Protein AF-A0A166AET2-F1 (afdb_monomer_lite)

Foldseek 3Di:
DDDDDDDDDDDPDPPPPPVFFKEKEAEAEPPVDFDKWKDKQNHTDDQDPRMDMDTAKIKIKIWGHHPCDDPVNAATFIKIKTAHLDPVDPQDGIKIDTACDPRHADDWWKWKAKDPFPQQFTWTDHHRLAIAGPVGPHHDHPDMDHTNDTNIYMYMYIRDPCSPPCPDPPPDDDDDDDDDDDDDDDDDDDDDDDDDPDPDVVPPVVVVVVVVVVVVVVVVVVVVVVVVVVVVVVVVVVVVVVVVVVVPPPPCPDPPPPPDDDPDDDDDD

Secondary structure (DSSP, 8-state):
---------------------EEEEEEEE-SSSSEEEEEETTEEEPPBTTEEEEES-EEEEEEEEBTTB-TTT----EEEEEE----SSTT-SEEEEEE--TTS---S-EEEEEESSSTT-EEEE-STT--BBTTB-S--SS--EEE--TT-EEEEEES---------------------------------------SSTHHHHHHHHHHHHHHHHHHHHHHHHHHHHHHHHHHHHHHHHHHHHHHS-TT------------PPPPP-

pLDDT: mean 75.59, std 18.5, range [40.16, 97.62]

Sequence (269 aa):
MATSKRMAFATLLLAAYASAESHTVSITNNCGYGNPVLLVNDANMTIVDNHFTGTGPFSGVAWLDSTNCSLIEGNCTVVSTVLDNNVTSQFGGSQLSVNLHRITPFVEPVCAEYTGGCEGQGWTCEDDAGCTNANVTEPVWDRVLPCKTADVNVSITFCECSMTLSAGTPSSSSASSSASAAAAIAGASTSSSASHVGAIVGGTLGAAAALLLATAAFIALRRRRTRGKFSVARARAEAVVRLENMRRGPGDSLGQVDWGRDVKAPVNP

Structure (mmCIF, N/CA/C/O backbone):
data_AF-A0A166AET2-F1
#
_entry.id   AF-A0A166AET2-F1
#
loop_
_atom_site.group_PDB
_atom_site.id
_atom_site.type_symbol
_atom_site.label_atom_id
_atom_site.label_alt_id
_atom_site.label_comp_id
_atom_site.label_asym_id
_atom_site.label_entity_id
_atom_site.label_seq_id
_atom_site.pdbx_PDB_ins_code
_atom_site.Cartn_x
_atom_site.Cartn_y
_atom_site.Cartn_z
_atom_site.occupancy
_atom_site.B_iso_or_equiv
_atom_site.auth_seq_id
_atom_site.auth_comp_id
_atom_site.auth_asym_id
_atom_site.auth_atom_id
_atom_site.pdbx_PDB_model_num
ATOM 1 N N . MET A 1 1 ? -1.021 -20.404 -69.486 1.00 40.53 1 MET A N 1
ATOM 2 C CA . MET A 1 1 ? -0.946 -20.774 -68.055 1.00 40.53 1 MET A CA 1
ATOM 3 C C . MET A 1 1 ? 0.457 -20.468 -67.553 1.00 40.53 1 MET A C 1
ATOM 5 O O . MET A 1 1 ? 1.369 -21.223 -67.846 1.00 40.53 1 MET A O 1
ATOM 9 N N . ALA A 1 2 ? 0.648 -19.339 -66.872 1.00 40.16 2 ALA A N 1
ATOM 10 C CA . ALA A 1 2 ? 1.917 -18.978 -66.241 1.00 40.16 2 ALA A CA 1
ATOM 11 C C . ALA A 1 2 ? 1.610 -18.596 -64.790 1.00 40.16 2 ALA A C 1
ATOM 13 O O . ALA A 1 2 ? 1.115 -17.511 -64.498 1.00 40.16 2 ALA A O 1
ATOM 14 N N . THR A 1 3 ? 1.793 -19.559 -63.892 1.00 45.09 3 THR A N 1
ATOM 15 C CA . THR A 1 3 ? 1.548 -19.418 -62.456 1.00 45.09 3 THR A CA 1
ATOM 16 C C . THR A 1 3 ? 2.670 -18.603 -61.826 1.00 45.09 3 THR A C 1
ATOM 18 O O . THR A 1 3 ? 3.777 -19.108 -61.631 1.00 45.09 3 THR A O 1
ATOM 21 N N . SER A 1 4 ? 2.363 -17.343 -61.517 1.00 40.78 4 SER A N 1
ATOM 22 C CA . SER A 1 4 ? 3.227 -16.417 -60.788 1.00 40.78 4 SER A CA 1
ATOM 23 C C . SER A 1 4 ? 3.457 -16.933 -59.363 1.00 40.78 4 SER A C 1
ATOM 25 O O . SER A 1 4 ? 2.546 -16.970 -58.533 1.00 40.78 4 SER A O 1
ATOM 27 N N . LYS A 1 5 ? 4.675 -17.415 -59.102 1.00 49.78 5 LYS A N 1
ATOM 28 C CA . LYS A 1 5 ? 5.120 -17.892 -57.792 1.00 49.78 5 LYS A CA 1
ATOM 29 C C . LYS A 1 5 ? 5.787 -16.744 -57.029 1.00 49.78 5 LYS A C 1
ATOM 31 O O . LYS A 1 5 ? 6.884 -16.338 -57.373 1.00 49.78 5 LYS A O 1
ATOM 36 N N . ARG A 1 6 ? 5.117 -16.357 -55.940 1.00 59.47 6 ARG A N 1
ATOM 37 C CA . ARG A 1 6 ? 5.657 -16.039 -54.604 1.00 59.47 6 ARG A CA 1
ATOM 38 C C . ARG A 1 6 ? 6.753 -14.965 -54.505 1.00 59.47 6 ARG A C 1
ATOM 40 O O . ARG A 1 6 ? 7.909 -15.216 -54.807 1.00 59.47 6 ARG A O 1
ATOM 47 N N . MET A 1 7 ? 6.431 -13.892 -53.788 1.00 48.94 7 MET A N 1
ATOM 48 C CA . MET A 1 7 ? 7.325 -13.392 -52.740 1.00 48.94 7 MET A CA 1
ATOM 49 C C . MET A 1 7 ? 6.507 -13.182 -51.468 1.00 48.94 7 MET A C 1
ATOM 51 O O . MET A 1 7 ? 5.725 -12.244 -51.357 1.00 48.94 7 MET A O 1
ATOM 55 N N . ALA A 1 8 ? 6.652 -14.121 -50.535 1.00 50.25 8 ALA A N 1
ATOM 56 C CA . ALA A 1 8 ? 6.170 -13.972 -49.173 1.00 50.25 8 ALA A CA 1
ATOM 57 C C . ALA A 1 8 ? 7.144 -13.045 -48.435 1.00 50.25 8 ALA A C 1
ATOM 59 O O . ALA A 1 8 ? 8.311 -13.389 -48.255 1.00 50.25 8 ALA A O 1
ATOM 60 N N . PHE A 1 9 ? 6.670 -11.863 -48.044 1.00 50.53 9 PHE A N 1
ATOM 61 C CA . PHE A 1 9 ? 7.376 -10.981 -47.121 1.00 50.53 9 PHE A CA 1
ATOM 62 C C . PHE A 1 9 ? 7.323 -11.604 -45.721 1.00 50.53 9 PHE A C 1
ATOM 64 O O . PHE A 1 9 ? 6.266 -11.648 -45.096 1.00 50.53 9 PHE A O 1
ATOM 71 N N . ALA A 1 10 ? 8.456 -12.115 -45.242 1.00 53.88 10 ALA A N 1
ATOM 72 C CA . ALA A 1 10 ? 8.623 -12.529 -43.855 1.00 53.88 10 ALA A CA 1
ATOM 73 C C . ALA A 1 10 ? 8.968 -11.295 -43.007 1.00 53.88 10 ALA A C 1
ATOM 75 O O . ALA A 1 10 ? 10.118 -10.863 -42.944 1.00 53.88 10 ALA A O 1
ATOM 76 N N . THR A 1 11 ? 7.954 -10.692 -42.391 1.00 56.53 11 THR A N 1
ATOM 77 C CA . THR A 1 11 ? 8.098 -9.586 -41.439 1.00 56.53 11 THR A CA 1
ATOM 78 C C . THR A 1 11 ? 8.614 -10.141 -40.110 1.00 56.53 11 THR A C 1
ATOM 80 O O . THR A 1 11 ? 7.865 -10.742 -39.342 1.00 56.53 11 THR A O 1
ATOM 83 N N . LEU A 1 12 ? 9.909 -9.977 -39.839 1.00 58.69 12 LEU A N 1
ATOM 84 C CA . LEU A 1 12 ? 10.525 -10.354 -38.567 1.00 58.69 12 LEU A CA 1
ATOM 85 C C . LEU A 1 12 ? 10.176 -9.291 -37.505 1.00 58.69 12 LEU A C 1
ATOM 87 O O . LEU A 1 12 ? 10.824 -8.250 -37.414 1.00 58.69 12 LEU A O 1
ATOM 91 N N . LEU A 1 13 ? 9.116 -9.526 -36.728 1.00 56.84 13 LEU A N 1
ATOM 92 C CA . LEU A 1 13 ? 8.754 -8.714 -35.562 1.00 56.84 13 LEU A CA 1
ATOM 93 C C . LEU A 1 13 ? 9.756 -8.981 -34.426 1.00 56.84 13 LEU A C 1
ATOM 95 O O . LEU A 1 13 ? 9.605 -9.937 -33.670 1.00 56.84 13 LEU A O 1
ATOM 99 N N . LEU A 1 14 ? 10.774 -8.127 -34.282 1.00 55.88 14 LEU A N 1
ATOM 100 C CA . LEU A 1 14 ? 11.505 -8.003 -33.018 1.00 55.88 14 LEU A CA 1
ATOM 101 C C . LEU A 1 14 ? 10.566 -7.346 -31.996 1.00 55.88 14 LEU A C 1
ATOM 103 O O . LEU A 1 14 ? 10.528 -6.123 -31.859 1.00 55.88 14 LEU A O 1
ATOM 107 N N . ALA A 1 15 ? 9.790 -8.156 -31.280 1.00 58.72 15 ALA A N 1
ATOM 108 C CA . ALA A 1 15 ? 9.165 -7.719 -30.043 1.00 58.72 15 ALA A CA 1
ATOM 109 C C . ALA A 1 15 ? 10.286 -7.524 -29.014 1.00 58.72 15 ALA A C 1
ATOM 111 O O . ALA A 1 15 ? 10.767 -8.477 -28.403 1.00 58.72 15 ALA A O 1
ATOM 112 N N . ALA A 1 16 ? 10.752 -6.285 -28.857 1.00 55.78 16 ALA A N 1
ATOM 113 C CA . ALA A 1 16 ? 11.525 -5.911 -27.686 1.00 55.78 16 ALA A CA 1
ATOM 114 C C . ALA A 1 16 ? 10.600 -6.103 -26.476 1.00 55.78 16 ALA A C 1
ATOM 116 O O . ALA A 1 16 ? 9.747 -5.259 -26.203 1.00 55.78 16 ALA A O 1
ATOM 117 N N . TYR A 1 17 ? 10.742 -7.238 -25.789 1.00 50.84 17 TYR A N 1
ATOM 118 C CA . TYR A 1 17 ? 10.188 -7.449 -24.458 1.00 50.84 17 TYR A CA 1
ATOM 119 C C . TYR A 1 17 ? 10.896 -6.469 -23.519 1.00 50.84 17 TYR A C 1
ATOM 121 O O . TYR A 1 17 ? 11.897 -6.780 -22.879 1.00 50.84 17 TYR A O 1
ATOM 129 N N . ALA A 1 18 ? 10.415 -5.228 -23.487 1.00 57.78 18 ALA A N 1
ATOM 130 C CA . ALA A 1 18 ? 10.608 -4.397 -22.321 1.00 57.78 18 ALA A CA 1
ATOM 131 C C . ALA A 1 18 ? 9.812 -5.093 -21.217 1.00 57.78 18 ALA A C 1
ATOM 133 O O . ALA A 1 18 ? 8.587 -5.151 -21.307 1.00 57.78 18 ALA A O 1
ATOM 134 N N . SER A 1 19 ? 10.505 -5.679 -20.238 1.00 66.44 19 SER A N 1
ATOM 135 C CA . SER A 1 19 ? 9.865 -6.129 -19.003 1.00 66.44 19 SER A CA 1
ATOM 136 C C . SER A 1 19 ? 9.292 -4.879 -18.348 1.00 66.44 19 SER A C 1
ATOM 138 O O . SER A 1 19 ? 10.018 -4.106 -17.722 1.00 66.44 19 SER A O 1
ATOM 140 N N . ALA A 1 20 ? 8.031 -4.592 -18.651 1.00 82.75 20 ALA A N 1
ATOM 141 C CA . ALA A 1 20 ? 7.300 -3.522 -18.018 1.00 82.75 20 ALA A CA 1
ATOM 142 C C . ALA A 1 20 ? 6.979 -4.031 -16.620 1.00 82.75 20 ALA A C 1
ATOM 144 O O . ALA A 1 20 ? 6.219 -4.981 -16.473 1.00 82.75 20 ALA A O 1
ATOM 145 N N . GLU A 1 21 ? 7.629 -3.429 -15.633 1.00 93.62 21 GLU A N 1
ATOM 146 C CA . GLU A 1 21 ? 7.284 -3.597 -14.229 1.00 93.62 21 GLU A CA 1
ATOM 147 C C . GLU A 1 21 ? 5.778 -3.404 -14.047 1.00 93.62 21 GLU A C 1
ATOM 149 O O . GLU A 1 21 ? 5.200 -2.465 -14.610 1.00 93.62 21 GLU A O 1
ATOM 154 N N . SER A 1 22 ? 5.147 -4.323 -13.328 1.00 95.44 22 SER A N 1
ATOM 155 C CA . SER A 1 22 ? 3.700 -4.364 -13.170 1.00 95.44 22 SER A CA 1
ATOM 156 C C . SER A 1 22 ? 3.354 -4.774 -11.753 1.00 95.44 22 SER A C 1
ATOM 158 O O . SER A 1 22 ? 3.703 -5.867 -11.320 1.00 95.44 22 SER A O 1
ATOM 160 N N . HIS A 1 23 ? 2.599 -3.923 -11.070 1.00 96.69 23 HIS A N 1
ATOM 161 C CA . HIS A 1 23 ? 2.146 -4.183 -9.712 1.00 96.69 23 HIS A CA 1
ATOM 162 C C . HIS A 1 23 ? 0.646 -3.965 -9.596 1.00 96.69 23 HIS A C 1
ATOM 164 O O . HIS A 1 23 ? 0.094 -3.030 -10.180 1.00 96.69 23 HIS A O 1
ATOM 170 N N . THR A 1 24 ? -0.006 -4.809 -8.808 1.00 97.50 24 THR A N 1
ATOM 171 C CA . THR A 1 24 ? -1.439 -4.750 -8.530 1.00 97.50 24 THR A CA 1
ATOM 172 C C . THR A 1 24 ? -1.671 -4.519 -7.047 1.00 97.50 24 THR A C 1
ATOM 174 O O . THR A 1 24 ? -1.122 -5.224 -6.204 1.00 97.50 24 THR A O 1
ATOM 177 N N . VAL A 1 25 ? -2.507 -3.538 -6.729 1.00 97.62 25 VAL A N 1
ATOM 178 C CA . VAL A 1 25 ? -3.041 -3.3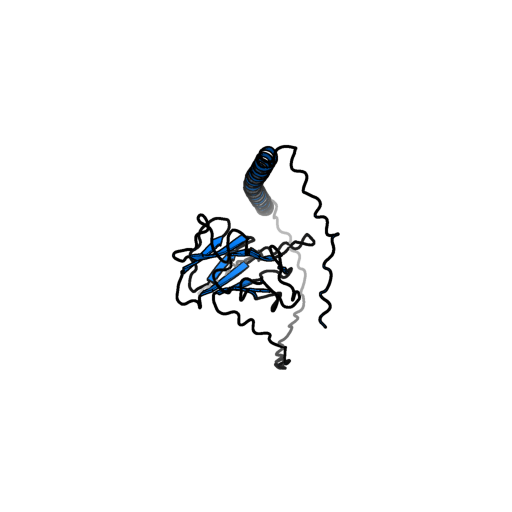04 -5.389 1.00 97.62 25 VAL A CA 1
ATOM 179 C C . VAL A 1 25 ? -4.489 -3.770 -5.388 1.00 97.62 25 VAL A C 1
ATOM 181 O O . VAL A 1 25 ? -5.290 -3.301 -6.194 1.00 97.62 25 VAL A O 1
ATOM 184 N N . SER A 1 26 ? -4.810 -4.704 -4.503 1.00 97.19 26 SER A N 1
ATOM 185 C CA . SER A 1 26 ? -6.157 -5.241 -4.309 1.00 97.19 26 SER A CA 1
ATOM 186 C C . SER A 1 26 ? -6.694 -4.739 -2.980 1.00 97.19 26 SER A C 1
ATOM 188 O O . SER A 1 26 ? -5.980 -4.825 -1.984 1.00 97.19 26 SER A O 1
ATOM 190 N N . ILE A 1 27 ? -7.909 -4.197 -2.954 1.00 97.25 27 ILE A N 1
ATOM 191 C CA . ILE A 1 27 ? -8.498 -3.608 -1.749 1.00 97.25 27 ILE A CA 1
ATOM 192 C C . ILE A 1 27 ? -9.877 -4.199 -1.497 1.00 97.25 27 ILE A C 1
ATOM 194 O O . ILE A 1 27 ? -10.821 -3.933 -2.233 1.00 97.25 27 ILE A O 1
ATOM 198 N N . THR A 1 28 ? -10.001 -4.945 -0.410 1.00 96.62 28 THR A N 1
ATOM 199 C CA . THR A 1 28 ? -11.241 -5.574 0.030 1.00 96.62 28 THR A CA 1
ATOM 200 C C . THR A 1 28 ? -11.788 -4.834 1.243 1.00 96.62 28 THR A C 1
ATOM 202 O O . THR A 1 28 ? -11.085 -4.629 2.231 1.00 96.62 28 THR A O 1
ATOM 205 N N . ASN A 1 29 ? -13.057 -4.438 1.181 1.00 95.62 29 ASN A N 1
ATOM 206 C CA . ASN A 1 29 ? -13.757 -3.820 2.299 1.00 95.62 29 ASN A CA 1
ATOM 207 C C . ASN A 1 29 ? -14.805 -4.786 2.869 1.00 95.62 29 ASN A C 1
ATOM 209 O O . ASN A 1 29 ? -15.874 -4.938 2.275 1.00 95.62 29 ASN A O 1
ATOM 213 N N . ASN A 1 30 ? -14.523 -5.382 4.031 1.00 96.19 30 ASN A N 1
ATOM 214 C CA . ASN A 1 30 ? -15.467 -6.253 4.743 1.00 96.19 30 ASN A CA 1
ATOM 215 C C . ASN A 1 30 ? -16.204 -5.527 5.881 1.00 96.19 30 ASN A C 1
ATOM 217 O O . ASN A 1 30 ? -16.968 -6.144 6.616 1.00 96.19 30 ASN A O 1
ATOM 221 N N . CYS A 1 31 ? -16.030 -4.210 6.023 1.00 94.50 31 CYS A N 1
ATOM 222 C CA . CYS A 1 31 ? -16.643 -3.430 7.101 1.00 94.50 31 CYS A CA 1
ATOM 223 C C . CYS A 1 31 ? -18.162 -3.266 6.943 1.00 94.50 31 CYS A C 1
ATOM 225 O O . CYS A 1 31 ? -18.867 -2.973 7.906 1.00 94.50 31 CYS A O 1
ATOM 227 N N . GLY A 1 32 ? -18.681 -3.395 5.715 1.00 95.00 32 GLY A N 1
ATOM 228 C CA . GLY A 1 32 ? -20.077 -3.075 5.391 1.00 95.00 32 GLY A CA 1
ATOM 229 C C . GLY A 1 32 ? -20.384 -1.569 5.366 1.00 95.00 32 GLY A C 1
ATOM 230 O O . GLY A 1 32 ? -21.536 -1.181 5.179 1.00 95.00 32 GLY A O 1
ATOM 231 N N . TYR A 1 33 ? -19.368 -0.721 5.533 1.00 93.50 33 TYR A N 1
ATOM 232 C CA . TYR A 1 33 ? -19.436 0.735 5.432 1.00 93.50 33 TYR A CA 1
ATOM 233 C C . TYR A 1 33 ? -18.139 1.293 4.838 1.00 93.50 33 TYR A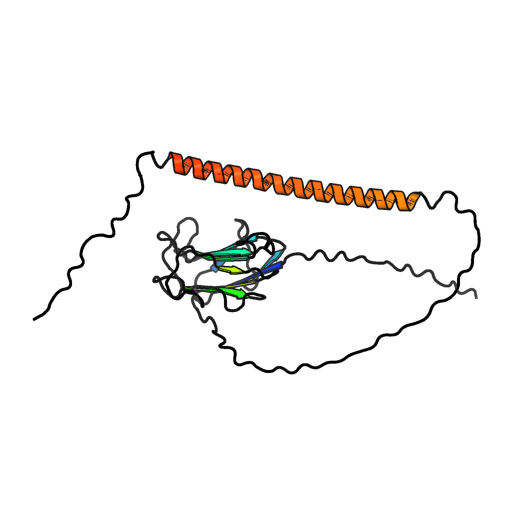 C 1
ATOM 235 O O . TYR A 1 33 ? -17.132 0.592 4.758 1.00 93.50 33 TYR A O 1
ATOM 243 N N . GLY A 1 34 ? -18.162 2.572 4.460 1.00 92.31 34 GLY A N 1
ATOM 244 C CA . GLY A 1 34 ? -17.012 3.262 3.880 1.00 92.31 34 GLY A CA 1
ATOM 245 C C . GLY A 1 34 ? -16.727 2.845 2.436 1.00 92.31 34 GLY A C 1
ATOM 246 O O . GLY A 1 34 ? -17.156 1.789 1.971 1.00 92.31 34 GLY A O 1
ATOM 247 N N . ASN A 1 35 ? -16.010 3.695 1.708 1.00 93.81 35 ASN A N 1
ATOM 248 C CA . ASN A 1 35 ? -15.572 3.408 0.345 1.00 93.81 35 ASN A CA 1
ATOM 249 C C . ASN A 1 35 ? -14.049 3.257 0.322 1.00 93.81 35 ASN A C 1
ATOM 251 O O . ASN A 1 35 ? -13.360 4.153 0.808 1.00 93.81 35 ASN A O 1
ATOM 255 N N . PRO A 1 36 ? -13.492 2.170 -0.239 1.00 95.25 36 PRO A N 1
ATOM 256 C CA . PRO A 1 36 ? -12.050 2.058 -0.392 1.00 95.25 36 PRO A CA 1
ATOM 257 C C . PRO A 1 36 ? -11.541 3.151 -1.329 1.00 95.25 36 PRO A C 1
ATOM 259 O O . PRO A 1 36 ? -12.037 3.316 -2.446 1.00 95.25 36 PRO A O 1
ATOM 262 N N . VAL A 1 37 ? -10.535 3.890 -0.871 1.00 94.88 37 VAL A N 1
ATOM 263 C CA . VAL A 1 37 ? -9.844 4.906 -1.662 1.00 94.88 37 VAL A CA 1
ATOM 264 C C . VAL A 1 37 ? -8.381 4.523 -1.791 1.00 94.88 37 VAL A C 1
ATOM 266 O O . VAL A 1 37 ? -7.762 4.053 -0.839 1.00 94.88 37 VAL A O 1
ATOM 269 N N . LEU A 1 38 ? -7.830 4.738 -2.985 1.00 96.38 38 LEU A N 1
ATOM 270 C CA . LEU A 1 38 ? -6.419 4.556 -3.285 1.00 96.38 38 LEU A CA 1
ATOM 271 C C . LEU A 1 38 ? -5.887 5.818 -3.968 1.00 96.38 38 LEU A C 1
ATOM 273 O O . LEU A 1 38 ? -6.309 6.168 -5.071 1.00 96.38 38 LEU A O 1
ATOM 277 N N . LEU A 1 39 ? -4.915 6.477 -3.340 1.00 95.56 39 LEU A N 1
ATOM 278 C CA . LEU A 1 39 ? -4.072 7.458 -4.014 1.00 95.56 39 LEU A CA 1
ATOM 279 C C . LEU A 1 39 ? -2.853 6.763 -4.588 1.00 95.56 39 LEU A C 1
ATOM 281 O O . LEU A 1 39 ? -2.161 6.040 -3.875 1.00 95.56 39 LEU A O 1
ATOM 285 N N . VAL A 1 40 ? -2.541 7.049 -5.845 1.00 96.38 40 VAL A N 1
ATOM 286 C CA . VAL A 1 40 ? -1.300 6.620 -6.486 1.00 96.38 40 VAL A CA 1
ATOM 287 C C . VAL A 1 40 ? -0.550 7.860 -6.931 1.00 96.38 40 VAL A C 1
ATOM 289 O O . VAL A 1 40 ? -1.050 8.635 -7.744 1.00 96.38 40 VAL A O 1
ATOM 292 N N . ASN A 1 41 ? 0.657 8.057 -6.400 1.00 94.56 41 ASN A N 1
ATOM 293 C CA . ASN A 1 41 ? 1.473 9.250 -6.644 1.00 94.56 41 ASN A CA 1
ATOM 294 C C . ASN A 1 41 ? 0.675 10.556 -6.427 1.00 94.56 41 ASN A C 1
ATOM 296 O O . ASN A 1 41 ? 0.659 11.430 -7.296 1.00 94.56 41 ASN A O 1
ATOM 300 N N . ASP A 1 42 ? -0.024 10.644 -5.291 1.00 90.50 42 ASP A N 1
ATOM 301 C CA . ASP A 1 42 ? -0.869 11.778 -4.877 1.00 90.50 42 ASP A CA 1
ATOM 302 C C . ASP A 1 42 ? -2.113 12.042 -5.752 1.00 90.50 42 ASP A C 1
ATOM 304 O O . ASP A 1 42 ? -2.784 13.061 -5.588 1.00 90.50 42 ASP A O 1
ATOM 308 N N . ALA A 1 43 ? -2.454 11.139 -6.676 1.00 93.19 43 ALA A N 1
ATOM 309 C CA . ALA A 1 43 ? -3.659 11.227 -7.497 1.00 93.19 43 ALA A CA 1
ATOM 310 C C . ALA A 1 43 ? -4.685 10.167 -7.083 1.00 93.19 43 ALA A C 1
ATOM 312 O O . ALA A 1 43 ? -4.335 9.002 -6.913 1.00 93.19 43 ALA A O 1
ATOM 313 N N . ASN A 1 44 ? -5.954 10.565 -6.945 1.00 92.50 44 ASN A N 1
ATOM 314 C CA . ASN A 1 44 ? -7.034 9.629 -6.639 1.00 92.50 44 ASN A CA 1
ATOM 315 C C . ASN A 1 44 ? -7.293 8.703 -7.825 1.00 92.50 44 ASN A C 1
ATOM 317 O O . ASN A 1 44 ? -7.511 9.175 -8.944 1.00 92.50 44 ASN A O 1
ATOM 321 N N . MET A 1 45 ? -7.263 7.400 -7.564 1.00 92.56 45 MET A N 1
ATOM 322 C CA . MET A 1 45 ? -7.450 6.372 -8.571 1.00 92.56 45 MET A CA 1
ATOM 323 C C . MET A 1 45 ? -8.788 5.676 -8.373 1.00 92.56 45 MET A C 1
ATOM 325 O O . MET A 1 45 ? -9.171 5.303 -7.268 1.00 92.56 45 MET A O 1
ATOM 329 N N . THR A 1 46 ? -9.493 5.461 -9.480 1.00 88.25 46 THR A N 1
ATOM 330 C CA . THR A 1 46 ? -10.680 4.611 -9.482 1.00 88.25 46 THR A CA 1
ATOM 331 C C . THR A 1 46 ? -10.242 3.158 -9.360 1.00 88.25 46 THR A C 1
ATOM 333 O O . THR A 1 46 ? -9.516 2.654 -10.217 1.00 88.25 46 THR A O 1
ATOM 336 N N . ILE A 1 47 ? -10.693 2.496 -8.301 1.00 91.19 47 ILE A N 1
ATOM 337 C CA . ILE A 1 47 ? -10.502 1.063 -8.102 1.00 91.19 47 ILE A CA 1
ATOM 338 C C . ILE A 1 47 ? -11.629 0.354 -8.855 1.00 91.19 47 ILE A C 1
ATOM 340 O O . ILE A 1 47 ? -12.804 0.571 -8.562 1.00 91.19 47 ILE A O 1
ATOM 344 N N . VAL A 1 48 ? -11.278 -0.454 -9.854 1.00 88.19 48 VAL A N 1
ATOM 345 C CA . VAL A 1 48 ? -12.245 -1.239 -10.632 1.00 88.19 48 VAL A CA 1
ATOM 346 C C . VAL A 1 48 ? -12.194 -2.664 -10.110 1.00 88.19 48 VAL A C 1
ATOM 348 O O . VAL A 1 48 ? -11.111 -3.228 -9.989 1.00 88.19 48 VAL A O 1
ATOM 351 N N . ASP A 1 49 ? -13.350 -3.225 -9.757 1.00 90.94 49 ASP A N 1
ATOM 352 C CA . ASP A 1 49 ? -13.461 -4.585 -9.218 1.00 90.94 49 ASP A CA 1
ATOM 353 C C . ASP A 1 49 ? -12.526 -4.850 -8.025 1.00 90.94 49 ASP A C 1
ATOM 355 O O . ASP A 1 49 ? -11.992 -5.943 -7.895 1.00 90.94 49 ASP A O 1
ATOM 359 N N . ASN A 1 50 ? -12.305 -3.855 -7.157 1.00 93.75 50 ASN A N 1
ATOM 360 C CA . ASN A 1 50 ? -11.383 -3.939 -6.013 1.00 93.75 50 ASN A CA 1
ATOM 361 C C . ASN A 1 50 ? -9.894 -4.081 -6.377 1.00 93.75 50 ASN A C 1
ATOM 363 O O . ASN A 1 50 ? -9.082 -4.395 -5.510 1.00 93.75 50 ASN A O 1
ATOM 367 N N . HIS A 1 51 ? -9.506 -3.785 -7.620 1.00 95.62 51 HIS A N 1
ATOM 368 C CA . HIS A 1 51 ? -8.119 -3.846 -8.069 1.00 95.62 51 HIS A CA 1
ATOM 369 C C . HIS A 1 51 ? -7.659 -2.556 -8.761 1.00 95.62 51 HIS A C 1
ATOM 371 O O . HIS A 1 51 ? -8.404 -1.863 -9.458 1.00 95.62 51 HIS A O 1
ATOM 377 N N . PHE A 1 52 ? -6.375 -2.257 -8.597 1.00 96.94 52 PHE A N 1
ATOM 378 C CA . PHE A 1 52 ? -5.646 -1.260 -9.364 1.00 96.94 52 PHE A CA 1
ATOM 379 C C . PHE A 1 52 ? -4.324 -1.860 -9.838 1.00 96.94 52 PHE A C 1
ATOM 381 O O . PHE A 1 52 ? -3.514 -2.273 -9.014 1.00 96.94 52 PHE A O 1
ATOM 388 N N . THR A 1 53 ? -4.074 -1.860 -11.148 1.00 96.50 53 THR A N 1
ATOM 389 C CA . THR A 1 53 ? -2.790 -2.293 -11.718 1.00 96.50 53 THR A CA 1
ATOM 390 C C . THR A 1 53 ? -2.049 -1.097 -12.302 1.00 96.50 53 THR A C 1
ATOM 392 O O . THR A 1 53 ? -2.544 -0.418 -13.204 1.00 96.50 53 THR A O 1
ATOM 395 N N . GLY A 1 54 ? -0.844 -0.848 -11.792 1.00 94.62 54 GLY A N 1
ATOM 396 C CA . GLY A 1 54 ? 0.063 0.189 -12.268 1.00 94.62 54 GLY A CA 1
ATOM 397 C C . GLY A 1 54 ? 1.249 -0.404 -13.024 1.00 94.62 54 GLY A C 1
ATOM 398 O O . GLY A 1 54 ? 1.783 -1.444 -12.645 1.00 94.62 54 GLY A O 1
ATOM 399 N N . THR A 1 55 ? 1.677 0.276 -14.090 1.00 94.31 55 THR A N 1
ATOM 400 C CA . THR A 1 55 ? 2.912 -0.060 -14.816 1.00 94.31 55 THR A CA 1
ATOM 401 C C . THR A 1 55 ? 4.064 0.836 -14.365 1.00 94.31 55 THR A C 1
ATOM 403 O O . THR A 1 55 ? 3.954 2.063 -14.460 1.00 94.31 55 THR A O 1
ATOM 406 N N . GLY A 1 56 ? 5.188 0.238 -13.983 1.00 93.44 56 GLY A N 1
ATOM 407 C CA . GLY A 1 56 ? 6.340 0.923 -13.401 1.00 93.44 56 GLY A CA 1
ATOM 408 C C . GLY A 1 56 ? 6.201 1.159 -11.895 1.00 93.44 56 GLY A C 1
ATOM 409 O O . GLY A 1 56 ? 5.182 0.793 -11.307 1.00 93.44 56 GLY A O 1
ATOM 410 N N . PRO A 1 57 ? 7.201 1.814 -11.285 1.00 95.06 57 PRO A N 1
ATOM 411 C CA . PRO A 1 57 ? 7.221 2.018 -9.849 1.00 95.06 57 PRO A CA 1
ATOM 412 C C . PRO A 1 57 ? 6.220 3.100 -9.438 1.00 95.06 57 PRO A C 1
ATOM 414 O O . PR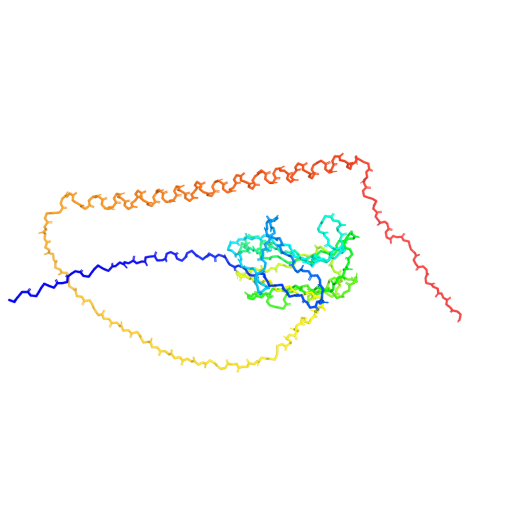O A 1 57 ? 6.084 4.129 -10.117 1.00 95.06 57 PRO A O 1
ATOM 417 N N . PHE A 1 58 ? 5.546 2.909 -8.306 1.00 96.00 58 PHE A N 1
ATOM 418 C CA . PHE A 1 58 ? 4.627 3.903 -7.750 1.00 96.00 58 PHE A CA 1
ATOM 419 C C . PHE A 1 58 ? 4.522 3.849 -6.225 1.00 96.00 58 PHE A C 1
ATOM 421 O O . PHE A 1 58 ? 4.781 2.829 -5.594 1.00 96.00 58 PHE A O 1
ATOM 428 N N . SER A 1 59 ? 4.102 4.972 -5.636 1.00 96.25 59 SER A N 1
ATOM 429 C CA . SER A 1 59 ? 3.700 5.050 -4.230 1.00 96.25 59 SER A CA 1
ATOM 430 C C . SER A 1 59 ? 2.179 5.034 -4.136 1.00 96.25 59 SER A C 1
ATOM 432 O O . SER A 1 59 ? 1.518 5.808 -4.830 1.00 96.25 59 SER A O 1
ATOM 434 N N . GLY A 1 60 ? 1.640 4.169 -3.284 1.00 95.75 60 GLY A N 1
ATOM 435 C CA . GLY A 1 60 ? 0.217 4.012 -3.015 1.00 95.75 60 GLY A CA 1
ATOM 436 C C . GLY A 1 60 ? -0.131 4.352 -1.567 1.00 95.75 60 GLY A C 1
ATOM 437 O O . GLY A 1 60 ? 0.617 4.004 -0.654 1.00 95.75 60 GLY A O 1
ATOM 438 N N . VAL A 1 61 ? -1.271 5.003 -1.355 1.00 95.06 61 VAL A N 1
ATOM 439 C CA . VAL A 1 61 ? -1.862 5.228 -0.029 1.00 95.06 61 VAL A CA 1
ATOM 440 C C . VAL A 1 61 ? -3.323 4.811 -0.078 1.00 95.06 61 VAL A C 1
ATOM 442 O O . VAL A 1 61 ? -4.068 5.319 -0.913 1.00 95.06 61 VAL A O 1
ATOM 445 N N . ALA A 1 62 ? -3.725 3.899 0.802 1.00 95.44 62 ALA A N 1
ATOM 446 C CA . ALA A 1 62 ? -5.071 3.348 0.863 1.00 95.44 62 ALA A CA 1
ATOM 447 C C . ALA A 1 62 ? -5.716 3.543 2.240 1.00 95.44 62 ALA A C 1
ATOM 449 O O . ALA A 1 62 ? -5.042 3.428 3.266 1.00 95.44 62 ALA A O 1
ATOM 450 N N . TRP A 1 63 ? -7.020 3.819 2.246 1.00 94.12 63 TRP A N 1
ATOM 451 C CA . TRP A 1 63 ? -7.865 3.940 3.442 1.00 94.12 63 TRP A CA 1
ATOM 452 C C . TRP A 1 63 ? -9.340 3.703 3.080 1.00 94.12 63 TRP A C 1
ATOM 454 O O . TRP A 1 63 ? -9.688 3.634 1.895 1.00 94.12 63 TRP A O 1
ATOM 464 N N . LEU A 1 64 ? -10.212 3.608 4.087 1.00 93.44 64 LEU A N 1
ATOM 465 C CA . LEU A 1 64 ? -11.662 3.654 3.898 1.00 93.44 64 LEU A CA 1
ATOM 466 C C . LEU A 1 64 ? -12.197 5.066 4.117 1.00 93.44 64 LEU A C 1
ATOM 468 O O . LEU A 1 64 ? -12.212 5.572 5.232 1.00 93.44 64 LEU A O 1
ATOM 472 N N . ASP A 1 65 ? -12.687 5.697 3.056 1.00 92.25 65 ASP A N 1
ATOM 473 C CA . ASP A 1 65 ? -13.403 6.966 3.153 1.00 92.25 65 ASP A CA 1
ATOM 474 C C . ASP A 1 65 ? -14.765 6.734 3.818 1.00 92.25 65 ASP A C 1
ATOM 476 O O . ASP A 1 65 ? -15.670 6.113 3.250 1.00 92.25 65 ASP A O 1
ATOM 480 N N . SER A 1 66 ? -14.882 7.191 5.060 1.00 89.50 66 SER A N 1
ATOM 481 C CA . SER A 1 66 ? -16.082 7.109 5.889 1.00 89.50 66 SER A CA 1
ATOM 482 C C . SER A 1 66 ? -16.368 8.477 6.505 1.00 89.50 66 SER A C 1
ATOM 484 O O . SER A 1 66 ? -15.539 9.382 6.460 1.00 89.50 66 SER A O 1
ATOM 486 N N . THR A 1 67 ? -17.538 8.652 7.122 1.00 81.25 67 THR A N 1
ATOM 487 C CA . THR A 1 67 ? -17.993 9.949 7.663 1.00 81.25 67 THR A CA 1
ATOM 488 C C . THR A 1 67 ? -17.019 10.644 8.621 1.00 81.25 67 THR A C 1
ATOM 490 O O . THR A 1 67 ? -17.147 11.847 8.808 1.00 81.25 67 THR A O 1
ATOM 493 N N . ASN A 1 68 ? -16.063 9.919 9.211 1.00 80.88 68 ASN A N 1
ATOM 494 C CA . ASN A 1 68 ? -15.080 10.463 10.153 1.00 80.88 68 ASN A CA 1
ATOM 495 C C . ASN A 1 68 ? -13.624 10.290 9.689 1.00 80.88 68 ASN A C 1
ATOM 497 O O . ASN A 1 68 ? -12.709 10.556 10.466 1.00 80.88 68 ASN A O 1
ATOM 501 N N . CYS A 1 69 ? -13.402 9.826 8.459 1.00 84.25 69 CYS A N 1
ATOM 502 C CA . CYS A 1 69 ? -12.081 9.471 7.965 1.00 84.25 69 CYS A CA 1
ATOM 503 C C . CYS A 1 69 ? -11.802 10.157 6.621 1.00 84.25 69 CYS A C 1
ATOM 505 O O . CYS A 1 69 ? -12.281 9.748 5.570 1.00 84.25 69 CYS A O 1
ATOM 507 N N . SER A 1 70 ? -10.977 11.205 6.677 1.00 81.56 70 SER A N 1
ATOM 508 C CA . SER A 1 70 ? -10.429 11.923 5.525 1.00 81.56 70 SER A CA 1
ATOM 509 C C . SER A 1 70 ? -8.934 12.146 5.736 1.00 81.56 70 SER A C 1
ATOM 511 O O . SER A 1 70 ? -8.498 12.385 6.860 1.00 81.56 70 SER A O 1
ATOM 513 N N . LEU A 1 71 ? -8.135 12.132 4.665 1.00 78.31 71 LEU A N 1
ATOM 514 C CA . LEU A 1 71 ? -6.696 12.426 4.750 1.00 78.31 71 LEU A CA 1
ATOM 515 C C . LEU A 1 71 ? -6.384 13.834 5.283 1.00 78.31 71 LEU A C 1
ATOM 517 O O . LEU A 1 71 ? -5.284 14.061 5.776 1.00 78.31 71 LEU A O 1
ATOM 521 N N . ILE A 1 72 ? -7.318 14.783 5.152 1.00 76.00 72 ILE A N 1
ATOM 522 C CA . ILE A 1 72 ? -7.112 16.178 5.573 1.00 76.00 72 ILE A CA 1
ATOM 523 C C . ILE A 1 72 ? -7.512 16.374 7.035 1.00 76.00 72 ILE A C 1
ATOM 525 O O . ILE A 1 72 ? -6.808 17.047 7.783 1.00 76.00 72 ILE A O 1
ATOM 529 N N . GLU A 1 73 ? -8.651 15.808 7.428 1.00 71.12 73 GLU A N 1
ATOM 530 C CA . GLU A 1 73 ? -9.213 15.992 8.771 1.00 71.12 73 GLU A CA 1
ATOM 531 C C . GLU A 1 73 ? -8.747 14.914 9.755 1.00 71.12 73 GLU A C 1
ATOM 533 O O . GLU A 1 73 ? -8.835 15.130 10.957 1.00 71.12 73 GLU A O 1
ATOM 538 N N . GLY A 1 74 ? -8.170 13.827 9.228 1.00 67.50 74 GLY A N 1
ATOM 539 C CA . GLY A 1 74 ? -7.313 12.865 9.908 1.00 67.50 74 GLY A CA 1
ATOM 540 C C . GLY A 1 74 ? -7.997 12.108 11.033 1.00 67.50 74 GLY A C 1
ATOM 541 O O . GLY A 1 74 ? -8.088 12.636 12.125 1.00 67.50 74 GLY A O 1
ATOM 542 N N . ASN A 1 75 ? -8.409 10.863 10.767 1.00 78.19 75 ASN A N 1
ATOM 543 C CA . ASN A 1 75 ? -8.639 9.779 11.738 1.00 78.19 75 ASN A CA 1
ATOM 544 C C . ASN A 1 75 ? -8.882 8.491 10.937 1.00 78.19 75 ASN A C 1
ATOM 546 O O . ASN A 1 75 ? -10.012 8.040 10.805 1.00 78.19 75 ASN A O 1
ATOM 550 N N . CYS A 1 76 ? -7.846 7.960 10.295 1.00 88.62 76 CYS A N 1
ATOM 551 C CA . CYS A 1 76 ? -7.978 6.811 9.404 1.00 88.62 76 CYS A CA 1
ATOM 552 C C . CYS A 1 76 ? -6.882 5.803 9.686 1.00 88.62 76 CYS A C 1
ATOM 554 O O . CYS A 1 76 ? -5.723 6.191 9.847 1.00 88.62 76 CYS A O 1
ATOM 556 N N . THR A 1 77 ? -7.219 4.522 9.622 1.00 89.81 77 THR A N 1
ATOM 557 C CA . THR A 1 77 ? -6.207 3.490 9.440 1.00 89.81 77 THR A CA 1
ATOM 558 C C . THR A 1 77 ? -5.675 3.603 8.005 1.00 89.81 77 THR A C 1
ATOM 560 O O . THR A 1 77 ? -6.416 3.393 7.045 1.00 89.81 77 THR A O 1
ATOM 563 N N . VAL A 1 78 ? -4.401 3.977 7.838 1.00 92.06 78 VAL A N 1
ATOM 564 C CA . VAL A 1 78 ? -3.803 4.216 6.514 1.00 92.06 78 VAL A CA 1
ATOM 565 C C . VAL A 1 78 ? -2.765 3.153 6.185 1.00 92.06 78 VAL A C 1
ATOM 567 O O . VAL A 1 78 ? -1.789 2.963 6.912 1.00 92.06 78 VAL A O 1
ATOM 570 N N . VAL A 1 79 ? -2.916 2.520 5.024 1.00 94.31 79 VAL A N 1
ATOM 571 C CA . VAL A 1 79 ? -1.913 1.613 4.460 1.00 94.31 79 VAL A CA 1
ATOM 572 C C . VAL A 1 79 ? -1.107 2.366 3.413 1.00 94.31 79 VAL A C 1
ATOM 574 O O . VAL A 1 79 ? -1.656 2.933 2.473 1.00 94.31 79 VAL A O 1
ATOM 577 N N . SER A 1 80 ? 0.209 2.393 3.577 1.00 94.56 80 SER A N 1
ATOM 578 C CA . SER A 1 80 ? 1.141 3.002 2.631 1.00 94.56 80 SER A CA 1
ATOM 579 C C . SER A 1 80 ? 1.995 1.922 1.985 1.00 94.56 80 SER A C 1
ATOM 581 O O . SER A 1 80 ? 2.510 1.025 2.650 1.00 94.56 80 SER A O 1
ATOM 583 N N . THR A 1 81 ? 2.167 2.011 0.674 1.00 96.06 81 THR A N 1
ATOM 584 C CA . THR A 1 81 ? 3.010 1.092 -0.080 1.00 96.06 81 THR A CA 1
ATOM 585 C C . THR A 1 81 ? 3.860 1.849 -1.087 1.00 96.06 81 THR A C 1
ATOM 587 O O . THR A 1 81 ? 3.446 2.866 -1.638 1.00 96.06 81 THR A O 1
ATOM 590 N N . VAL A 1 82 ? 5.067 1.358 -1.329 1.00 96.50 82 VAL A N 1
ATOM 591 C CA . VAL A 1 82 ? 5.896 1.751 -2.466 1.00 96.50 82 VAL A CA 1
ATOM 592 C C . VAL A 1 82 ? 6.188 0.473 -3.220 1.00 96.50 82 VAL A C 1
ATOM 594 O O . VAL A 1 82 ? 6.795 -0.426 -2.654 1.00 96.50 82 VAL A O 1
ATOM 597 N N . LEU A 1 83 ? 5.749 0.370 -4.465 1.00 96.88 83 LEU A N 1
ATOM 598 C CA . LEU A 1 83 ? 5.999 -0.796 -5.303 1.00 96.88 83 LEU A CA 1
ATOM 599 C C . LEU A 1 83 ? 7.050 -0.408 -6.334 1.00 96.88 83 LEU A C 1
ATOM 601 O O . LEU A 1 83 ? 6.855 0.549 -7.084 1.00 96.88 83 LEU A O 1
ATOM 605 N N . ASP A 1 84 ? 8.205 -1.065 -6.245 1.00 95.62 84 ASP A N 1
ATOM 606 C CA . ASP A 1 84 ? 9.380 -0.806 -7.075 1.00 95.62 84 ASP A CA 1
ATOM 607 C C . ASP A 1 84 ? 10.189 -2.103 -7.252 1.00 95.62 84 ASP A C 1
ATOM 609 O O . ASP A 1 84 ? 10.562 -2.757 -6.272 1.00 95.62 84 ASP A O 1
ATOM 613 N N . ASN A 1 85 ? 10.517 -2.464 -8.492 1.00 95.12 85 ASN A N 1
ATOM 614 C CA . ASN A 1 85 ? 11.419 -3.581 -8.810 1.00 95.12 85 ASN A CA 1
ATOM 615 C C . ASN A 1 85 ? 12.903 -3.264 -8.532 1.00 95.12 85 ASN A C 1
ATOM 617 O O . ASN A 1 85 ? 13.779 -4.130 -8.640 1.00 95.12 85 ASN A O 1
ATOM 621 N N . ASN A 1 86 ? 13.233 -2.019 -8.193 1.00 91.81 86 ASN A N 1
ATOM 622 C CA . ASN A 1 86 ? 14.598 -1.565 -7.985 1.00 91.81 86 ASN A CA 1
ATOM 623 C C . ASN A 1 86 ? 15.181 -1.979 -6.624 1.00 91.81 86 ASN A C 1
ATOM 625 O O . ASN A 1 86 ? 15.103 -1.264 -5.625 1.00 91.81 86 ASN A O 1
ATOM 629 N N . VAL A 1 87 ? 15.915 -3.089 -6.624 1.00 90.19 87 VAL A N 1
ATOM 630 C CA . VAL A 1 87 ? 16.592 -3.655 -5.443 1.00 90.19 87 VAL A CA 1
ATOM 631 C C . VAL A 1 87 ? 18.038 -3.175 -5.246 1.00 90.19 87 VAL A C 1
ATOM 633 O O . VAL A 1 87 ? 18.822 -3.820 -4.551 1.00 90.19 87 VAL A O 1
ATOM 636 N N . THR A 1 88 ? 18.435 -2.052 -5.856 1.00 86.69 88 THR A N 1
ATOM 637 C CA . THR A 1 88 ? 19.847 -1.597 -5.859 1.00 86.69 88 THR A CA 1
ATOM 638 C C . THR A 1 88 ? 20.402 -1.182 -4.495 1.00 86.69 88 THR A C 1
ATOM 640 O O . THR A 1 88 ? 21.617 -1.048 -4.352 1.00 86.69 88 THR A O 1
ATOM 643 N N . SER A 1 89 ? 19.552 -0.991 -3.486 1.00 81.19 89 SER A N 1
ATOM 644 C CA . SER A 1 89 ? 19.975 -0.674 -2.120 1.00 81.19 89 SER A CA 1
ATOM 645 C C . SER A 1 89 ? 19.479 -1.720 -1.120 1.00 81.19 89 SER A C 1
ATOM 647 O O . SER A 1 89 ? 18.597 -2.527 -1.417 1.00 81.19 89 SER A O 1
ATOM 649 N N . GLN A 1 90 ? 20.031 -1.708 0.096 1.00 76.38 90 GLN A N 1
ATOM 650 C CA . GLN A 1 90 ? 19.581 -2.600 1.169 1.00 76.38 90 GLN A CA 1
ATOM 651 C C . GLN A 1 90 ? 18.081 -2.436 1.473 1.00 76.38 90 GLN A C 1
ATOM 653 O O . GLN A 1 90 ? 17.435 -3.437 1.777 1.00 76.38 90 GLN A O 1
ATOM 658 N N . PHE A 1 91 ? 17.559 -1.217 1.294 1.00 76.00 91 PHE A N 1
ATOM 659 C CA . PHE A 1 91 ? 16.155 -0.817 1.449 1.00 76.00 91 PHE A CA 1
ATOM 660 C C . PHE A 1 91 ? 15.427 -0.660 0.102 1.00 76.00 91 PHE A C 1
ATOM 662 O O . PHE A 1 91 ? 14.374 -0.037 0.035 1.00 76.00 91 PHE A O 1
ATOM 669 N N . GLY A 1 92 ? 16.027 -1.153 -0.985 1.00 85.44 92 GLY A N 1
ATOM 670 C CA . GLY A 1 92 ? 15.407 -1.167 -2.304 1.00 85.44 92 GLY A CA 1
ATOM 671 C C . GLY A 1 92 ? 14.403 -2.307 -2.431 1.00 85.44 92 GLY A C 1
ATOM 672 O O . GLY A 1 92 ? 14.424 -3.261 -1.649 1.00 85.44 92 GLY A O 1
ATOM 673 N N . GLY A 1 93 ? 13.580 -2.220 -3.465 1.00 93.50 93 GLY A N 1
ATOM 674 C CA . GLY A 1 93 ? 12.439 -3.087 -3.686 1.00 93.50 93 GLY A CA 1
ATOM 675 C C . GLY A 1 93 ? 11.139 -2.445 -3.216 1.00 93.50 93 GLY A C 1
ATOM 676 O O . GLY A 1 93 ? 11.081 -1.261 -2.863 1.00 93.50 93 GLY A O 1
ATOM 677 N N . SER A 1 94 ? 10.109 -3.275 -3.187 1.00 96.38 94 SER A N 1
ATOM 678 C CA . SER A 1 94 ? 8.790 -2.894 -2.718 1.00 96.38 94 SER A CA 1
ATOM 679 C C . SER A 1 94 ? 8.762 -2.796 -1.194 1.00 96.38 94 SER A C 1
ATOM 681 O O . SER A 1 94 ? 9.527 -3.456 -0.489 1.00 96.38 94 SER A O 1
ATOM 683 N N . GLN A 1 95 ? 7.912 -1.924 -0.676 1.00 95.62 95 GLN A N 1
ATOM 684 C CA . GLN A 1 95 ? 7.808 -1.553 0.726 1.00 95.62 95 GLN A CA 1
ATOM 685 C C . GLN A 1 95 ? 6.335 -1.438 1.114 1.00 95.62 95 GLN A C 1
ATOM 687 O O . GLN A 1 95 ? 5.512 -0.926 0.352 1.00 95.62 95 GLN A O 1
ATOM 692 N N . LEU A 1 96 ? 6.013 -1.901 2.318 1.00 94.81 96 LEU A N 1
ATOM 693 C CA . LEU A 1 96 ? 4.659 -1.912 2.852 1.00 94.81 96 LEU A CA 1
ATOM 694 C C . LEU A 1 96 ? 4.684 -1.484 4.316 1.00 94.81 96 LEU A C 1
ATOM 696 O O . LEU A 1 96 ? 5.451 -2.022 5.117 1.00 94.81 96 LEU A O 1
ATOM 700 N N . SER A 1 97 ? 3.846 -0.523 4.676 1.00 92.25 97 SER A N 1
ATOM 701 C CA . SER A 1 97 ? 3.708 -0.036 6.045 1.00 92.25 97 SER A CA 1
ATOM 702 C C . SER A 1 97 ? 2.258 0.308 6.346 1.00 92.25 97 SER A C 1
ATOM 704 O O . SER A 1 97 ? 1.534 0.805 5.485 1.00 92.25 97 SER A O 1
ATOM 706 N N . VAL A 1 98 ? 1.846 0.094 7.590 1.00 89.25 98 VAL A N 1
ATOM 707 C CA . VAL A 1 98 ? 0.565 0.587 8.098 1.00 89.25 98 VAL A CA 1
ATOM 708 C C . VAL A 1 98 ? 0.867 1.698 9.087 1.00 89.25 98 VAL A C 1
ATOM 710 O O . VAL A 1 98 ? 1.586 1.496 10.064 1.00 89.25 98 VAL A O 1
ATOM 713 N N . ASN A 1 99 ? 0.367 2.893 8.790 1.00 83.94 99 ASN A N 1
ATOM 714 C CA . ASN A 1 99 ? 0.586 4.072 9.609 1.00 83.94 99 ASN A CA 1
ATOM 715 C C . ASN A 1 99 ? -0.616 4.259 10.533 1.00 83.94 99 ASN A C 1
ATOM 717 O O . ASN A 1 99 ? -1.679 4.709 10.109 1.00 83.94 99 ASN A O 1
ATOM 721 N N . LEU A 1 100 ? -0.411 3.931 11.805 1.00 75.44 100 LEU A N 1
ATOM 722 C CA . LEU A 1 100 ? -1.307 4.267 12.907 1.00 75.44 100 LEU A CA 1
ATOM 723 C C . LEU A 1 100 ? -0.711 5.483 13.634 1.00 75.44 100 LEU A C 1
ATOM 725 O O . LEU A 1 100 ? -0.080 5.359 14.678 1.00 75.44 100 LEU A O 1
ATOM 729 N N . HIS A 1 101 ? -0.766 6.676 13.045 1.00 65.50 101 HIS A N 1
ATOM 730 C CA . HIS A 1 101 ? -0.156 7.841 13.692 1.00 65.50 101 HIS A CA 1
ATOM 731 C C . HIS A 1 101 ? -0.924 8.229 14.970 1.00 65.50 101 HIS A C 1
ATOM 733 O O . HIS A 1 101 ? -2.135 8.075 15.038 1.00 65.50 101 HIS A O 1
ATOM 739 N N . ARG A 1 102 ? -0.273 8.845 15.971 1.00 53.12 102 ARG A N 1
ATOM 740 C CA . ARG A 1 102 ? -0.962 9.346 17.192 1.00 53.12 102 ARG A CA 1
ATOM 741 C C . ARG A 1 102 ? -2.089 10.360 16.928 1.00 53.12 102 ARG A C 1
ATOM 743 O O . ARG A 1 102 ? -2.901 10.586 17.817 1.00 53.12 102 ARG A O 1
ATOM 750 N N . ILE A 1 103 ? -2.110 10.987 15.749 1.00 55.19 103 ILE A N 1
ATOM 751 C CA . ILE A 1 103 ? -3.190 11.885 15.296 1.00 55.19 103 ILE A CA 1
ATOM 752 C C . ILE A 1 103 ? -4.188 11.192 14.356 1.00 55.19 103 ILE A C 1
ATOM 754 O O . ILE A 1 103 ? -5.164 11.809 13.961 1.00 55.19 103 ILE A O 1
ATOM 758 N N . THR A 1 104 ? -3.944 9.933 13.991 1.00 64.06 104 THR A N 1
ATOM 759 C CA . THR A 1 104 ? -4.852 9.070 13.231 1.00 64.06 104 THR A CA 1
ATOM 760 C C . THR A 1 104 ? -5.051 7.777 14.036 1.00 64.06 104 THR A C 1
ATOM 762 O O . THR A 1 104 ? -4.370 6.782 13.769 1.00 64.06 104 THR A O 1
ATOM 765 N N . PRO A 1 105 ? -5.898 7.801 15.083 1.00 71.81 105 PRO A N 1
ATOM 766 C CA . PRO A 1 105 ? -6.148 6.633 15.908 1.00 71.81 105 PRO A CA 1
ATOM 767 C C . PRO A 1 105 ? -6.648 5.485 15.034 1.00 71.81 105 PRO A C 1
ATOM 769 O O . PRO A 1 105 ? -7.247 5.700 13.979 1.00 71.81 105 PRO A O 1
ATOM 772 N N . PHE A 1 106 ? -6.387 4.267 15.494 1.00 82.44 106 PHE A N 1
ATOM 773 C CA . PHE A 1 106 ? -6.966 3.066 14.918 1.00 82.44 106 PHE A CA 1
ATOM 774 C C . PHE A 1 106 ? -8.491 3.229 14.813 1.00 82.44 106 PHE A C 1
ATOM 776 O O . PHE A 1 106 ? -9.153 3.515 15.813 1.00 82.44 106 PHE A O 1
ATOM 783 N N . VAL A 1 107 ? -9.032 3.093 13.600 1.00 86.12 107 VAL A N 1
ATOM 784 C CA . VAL A 1 107 ? -10.481 3.205 13.347 1.00 86.12 107 VAL A CA 1
ATOM 785 C C . VAL A 1 107 ? -11.073 1.857 13.003 1.00 86.12 107 VAL A C 1
ATOM 787 O O . VAL A 1 107 ? -12.111 1.480 13.542 1.00 86.12 107 VAL A O 1
ATOM 790 N N . GLU A 1 108 ? -10.392 1.122 12.134 1.00 90.94 108 GLU A N 1
ATOM 791 C CA . GLU A 1 108 ? -10.798 -0.218 11.759 1.00 90.94 108 GLU A CA 1
ATOM 792 C C . GLU A 1 108 ? -9.608 -1.172 11.645 1.00 90.94 108 GLU A C 1
ATOM 794 O O . GLU A 1 108 ? -8.491 -0.729 11.328 1.00 90.94 108 GLU A O 1
ATOM 799 N N . PRO A 1 109 ? -9.855 -2.480 11.859 1.00 92.81 109 PRO A N 1
ATOM 800 C CA . PRO A 1 109 ? -8.876 -3.514 11.589 1.00 92.81 109 PRO A CA 1
ATOM 801 C C . PRO A 1 109 ? -8.418 -3.470 10.136 1.00 92.81 109 PRO A C 1
ATOM 803 O O . PRO A 1 109 ? -9.242 -3.335 9.226 1.00 92.81 109 PRO A O 1
ATOM 806 N N . VAL A 1 110 ? -7.118 -3.634 9.906 1.00 94.12 110 VAL A N 1
ATOM 807 C CA . VAL A 1 110 ? -6.566 -3.728 8.555 1.00 94.12 110 VAL A CA 1
ATOM 808 C C . VAL A 1 110 ? -5.491 -4.795 8.466 1.00 94.12 110 VAL A C 1
ATOM 810 O O . VAL A 1 110 ? -4.613 -4.910 9.324 1.00 94.12 110 VAL A O 1
ATOM 813 N N . CYS A 1 111 ? -5.545 -5.542 7.373 1.00 94.25 111 CYS A N 1
ATOM 814 C CA . CYS A 1 111 ? -4.527 -6.491 6.983 1.00 94.25 111 CYS A CA 1
ATOM 815 C C . CYS A 1 111 ? -3.976 -6.112 5.622 1.00 94.25 111 CYS A C 1
ATOM 817 O O . CYS A 1 111 ? -4.731 -5.912 4.677 1.00 94.25 111 CYS A O 1
ATOM 819 N N . ALA A 1 112 ? -2.657 -6.007 5.524 1.00 95.31 112 ALA A N 1
ATOM 820 C CA . ALA A 1 112 ? -1.978 -5.702 4.277 1.00 95.31 112 ALA A CA 1
ATOM 821 C C . ALA A 1 112 ? -0.841 -6.695 4.067 1.00 95.31 112 ALA A C 1
ATOM 823 O O . ALA A 1 112 ? 0.065 -6.758 4.891 1.00 95.31 112 ALA A O 1
ATOM 824 N N . GLU A 1 113 ? -0.855 -7.449 2.976 1.00 95.62 113 GLU A N 1
ATOM 825 C CA . GLU A 1 113 ? 0.156 -8.467 2.676 1.00 95.62 113 GLU A CA 1
ATOM 826 C C . GLU A 1 113 ? 0.649 -8.392 1.236 1.00 95.62 113 GLU A C 1
ATOM 828 O O . GLU A 1 113 ? -0.045 -7.905 0.339 1.00 95.62 113 GLU A O 1
ATOM 833 N N . TYR A 1 114 ? 1.857 -8.903 1.012 1.00 96.50 114 TYR A N 1
ATOM 834 C CA . TYR A 1 114 ? 2.361 -9.116 -0.336 1.00 96.50 114 TYR A CA 1
ATOM 835 C C . TYR A 1 114 ? 1.760 -10.372 -0.974 1.00 96.50 114 TYR A C 1
ATOM 837 O O . TYR A 1 114 ? 1.552 -11.395 -0.323 1.00 96.50 114 TYR A O 1
ATOM 845 N N . THR A 1 115 ? 1.538 -10.308 -2.284 1.00 95.94 115 THR A N 1
ATOM 846 C CA . THR A 1 115 ? 1.123 -11.436 -3.128 1.00 95.94 115 THR A CA 1
ATOM 847 C C . THR A 1 115 ? 1.962 -11.470 -4.407 1.00 95.94 115 THR A C 1
ATOM 849 O O . THR A 1 115 ? 2.460 -10.441 -4.860 1.00 95.94 115 THR A O 1
ATOM 852 N N . GLY A 1 116 ? 2.149 -12.647 -5.015 1.00 92.69 116 GLY A N 1
ATOM 853 C CA . GLY A 1 116 ? 3.037 -12.786 -6.181 1.00 92.69 116 GLY A CA 1
ATOM 854 C C . GLY A 1 116 ? 4.522 -12.593 -5.840 1.00 92.69 116 GLY A C 1
ATOM 855 O O . GLY A 1 116 ? 5.303 -12.162 -6.684 1.00 92.69 116 GLY A O 1
ATOM 856 N N . GLY A 1 117 ? 4.894 -12.888 -4.594 1.00 92.62 117 GLY A N 1
ATOM 857 C CA . GLY A 1 117 ? 6.231 -12.755 -4.028 1.00 92.62 117 GLY A CA 1
ATOM 858 C C . GLY A 1 117 ? 6.199 -12.255 -2.583 1.00 92.62 117 GLY A C 1
ATOM 859 O O . GLY A 1 117 ? 5.414 -11.379 -2.243 1.00 92.62 117 GLY A O 1
ATOM 860 N N . CYS A 1 118 ? 7.085 -12.793 -1.736 1.00 93.88 118 CYS A N 1
ATOM 861 C CA . CYS A 1 118 ? 7.114 -12.519 -0.290 1.00 93.88 118 CYS A CA 1
ATOM 862 C C . CYS A 1 118 ? 5.802 -12.887 0.428 1.00 93.88 118 CYS A C 1
ATOM 864 O O . CYS A 1 118 ? 5.418 -12.227 1.390 1.00 93.88 118 CYS A O 1
ATOM 866 N N . GLU A 1 119 ? 5.123 -13.943 -0.021 1.00 91.69 119 GLU A N 1
ATOM 867 C CA . GLU A 1 119 ? 3.869 -14.408 0.568 1.00 91.69 119 GLU A CA 1
ATOM 868 C C . GLU A 1 119 ? 4.014 -14.688 2.073 1.00 91.69 119 GLU A C 1
ATOM 870 O O . GLU A 1 119 ? 5.051 -15.166 2.544 1.00 91.69 119 GLU A O 1
ATOM 875 N N . GLY A 1 120 ? 2.964 -14.374 2.836 1.00 85.69 120 GLY A N 1
ATOM 876 C CA . GLY A 1 120 ? 2.969 -14.467 4.298 1.00 85.69 120 GLY A CA 1
ATOM 877 C C . GLY A 1 120 ? 3.715 -13.325 4.998 1.00 85.69 120 GLY A C 1
ATOM 878 O O . GLY A 1 120 ? 3.758 -13.289 6.228 1.00 85.69 120 GLY A O 1
ATOM 879 N N . GLN A 1 121 ? 4.291 -12.381 4.245 1.00 92.31 121 GLN A N 1
ATOM 880 C CA . GLN A 1 121 ? 4.792 -11.121 4.785 1.00 92.31 121 GLN A CA 1
ATOM 881 C C . GLN A 1 121 ? 3.727 -10.038 4.629 1.00 92.31 121 GLN A C 1
ATOM 883 O O . GLN A 1 121 ? 3.302 -9.705 3.523 1.00 92.31 121 GLN A O 1
ATOM 888 N N . GLY A 1 122 ? 3.334 -9.449 5.750 1.00 93.12 122 GLY A N 1
ATOM 889 C CA . GLY A 1 122 ? 2.354 -8.380 5.793 1.00 93.12 122 GLY A CA 1
ATOM 890 C C . GLY A 1 122 ? 2.272 -7.742 7.169 1.00 93.12 122 GLY A C 1
ATOM 8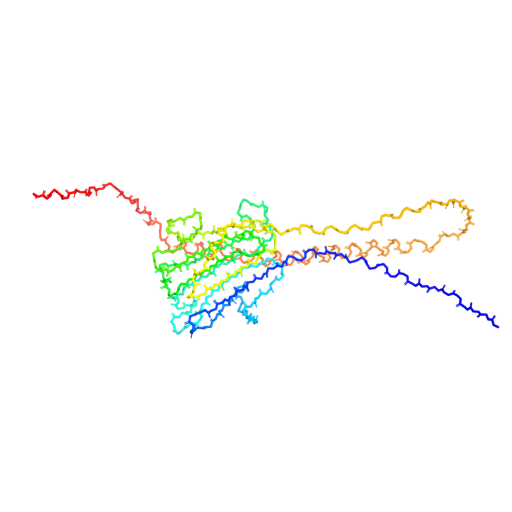91 O O . GLY A 1 122 ? 3.048 -8.076 8.057 1.00 93.12 122 GLY A O 1
ATOM 892 N N . TRP A 1 123 ? 1.330 -6.829 7.336 1.00 93.06 123 TRP A N 1
ATOM 893 C CA . TRP A 1 123 ? 0.945 -6.234 8.606 1.00 93.06 123 TRP A CA 1
ATOM 894 C C . TRP A 1 123 ? -0.483 -6.638 8.935 1.00 93.06 123 TRP A C 1
ATOM 896 O O . TRP A 1 123 ? -1.348 -6.609 8.063 1.00 93.06 123 TRP A O 1
ATOM 906 N N . THR A 1 124 ? -0.709 -6.990 10.193 1.00 92.88 124 THR A N 1
ATOM 907 C CA . THR A 1 124 ? -2.025 -7.274 10.762 1.00 92.88 124 THR A CA 1
ATOM 908 C C . THR A 1 124 ? -2.241 -6.332 11.932 1.00 92.88 124 THR A C 1
ATOM 910 O O . THR A 1 124 ? -1.490 -6.374 12.905 1.00 92.88 124 THR A O 1
ATOM 913 N N . CYS A 1 125 ? -3.226 -5.450 11.818 1.00 91.75 125 CYS A N 1
ATOM 914 C CA . CYS A 1 125 ? -3.584 -4.495 12.857 1.00 91.75 125 CYS A CA 1
ATOM 915 C C . CYS A 1 125 ? -5.044 -4.762 13.217 1.00 91.75 125 CYS A C 1
ATOM 917 O O . CYS A 1 125 ? -5.939 -4.368 12.473 1.00 91.75 125 CYS A O 1
ATOM 919 N N . GLU A 1 126 ? -5.278 -5.498 14.301 1.00 90.44 126 GLU A N 1
ATOM 920 C CA . GLU A 1 126 ? -6.629 -5.899 14.727 1.00 90.44 126 GLU A CA 1
ATOM 921 C C . GLU A 1 126 ? -7.239 -4.929 15.738 1.00 90.44 126 GLU A C 1
ATOM 923 O O . GLU A 1 126 ? -8.462 -4.843 15.848 1.00 90.44 126 GLU A O 1
ATOM 928 N N . ASP A 1 127 ? -6.392 -4.185 16.444 1.00 85.06 127 ASP A N 1
ATOM 929 C CA . ASP A 1 127 ? -6.771 -3.256 17.497 1.00 85.06 127 ASP A CA 1
ATOM 930 C C . ASP A 1 127 ? -5.800 -2.061 17.584 1.00 85.06 127 ASP A C 1
ATOM 932 O O . ASP A 1 127 ? -4.877 -1.883 16.779 1.00 85.06 127 ASP A O 1
ATOM 936 N N . ASP A 1 128 ? -6.032 -1.206 18.578 1.00 79.00 128 ASP A N 1
ATOM 937 C CA . ASP A 1 128 ? -5.225 -0.032 18.887 1.00 79.00 128 ASP A CA 1
ATOM 938 C C . ASP A 1 128 ? -3.910 -0.357 19.618 1.00 79.00 128 ASP A C 1
ATOM 940 O O . ASP A 1 128 ? -3.083 0.543 19.800 1.00 79.00 128 ASP A O 1
ATOM 944 N N . ALA A 1 129 ? -3.674 -1.619 20.006 1.00 76.25 129 ALA A N 1
ATOM 945 C CA . ALA A 1 129 ? -2.424 -2.032 20.639 1.00 76.25 129 ALA A CA 1
ATOM 946 C C . ALA A 1 129 ? -1.254 -1.995 19.645 1.00 76.25 129 ALA A C 1
ATOM 948 O O . ALA A 1 129 ? -0.104 -1.835 20.062 1.00 76.25 1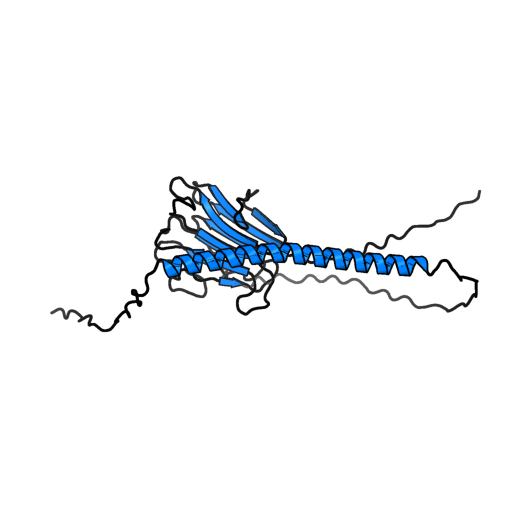29 ALA A O 1
ATOM 949 N N . GLY A 1 130 ? -1.548 -2.063 18.344 1.00 79.25 130 GLY A N 1
ATOM 950 C CA . GLY A 1 130 ? -0.623 -1.811 17.246 1.00 79.25 130 GLY A CA 1
ATOM 951 C C . GLY A 1 130 ? -0.670 -2.889 16.167 1.00 79.25 130 GLY A C 1
ATOM 952 O O . GLY A 1 130 ? -1.454 -3.831 16.208 1.00 79.25 130 GLY A O 1
ATOM 953 N N . CYS A 1 131 ? 0.202 -2.752 15.171 1.00 86.88 131 CYS A N 1
ATOM 954 C CA . CYS A 1 131 ? 0.319 -3.723 14.088 1.00 86.88 131 CYS A CA 1
ATOM 955 C C . CYS A 1 131 ? 1.362 -4.792 14.423 1.00 86.88 131 CYS A C 1
ATOM 957 O O . CYS A 1 131 ? 2.482 -4.469 14.833 1.00 86.88 131 CYS A O 1
ATOM 959 N N . THR A 1 132 ? 1.020 -6.052 14.177 1.00 87.81 132 THR A N 1
ATOM 960 C CA . THR A 1 132 ? 1.924 -7.202 14.290 1.00 87.81 132 THR A CA 1
ATOM 961 C C . THR A 1 132 ? 2.212 -7.797 12.913 1.00 87.81 132 THR A C 1
ATOM 963 O O . THR A 1 132 ? 1.529 -7.511 11.924 1.00 87.81 132 THR A O 1
ATOM 966 N N . ASN A 1 133 ? 3.265 -8.607 12.818 1.00 84.06 133 ASN A N 1
ATOM 967 C CA . ASN A 1 133 ? 3.515 -9.448 11.651 1.00 84.06 133 ASN A CA 1
ATOM 968 C C . ASN A 1 133 ? 4.121 -10.798 12.061 1.00 84.06 133 ASN A C 1
ATOM 970 O O . ASN A 1 133 ? 4.490 -10.997 13.216 1.00 84.06 133 ASN A O 1
ATOM 974 N N . ALA A 1 134 ? 4.281 -11.721 11.106 1.00 73.88 134 ALA A N 1
ATOM 975 C CA . ALA A 1 134 ? 4.816 -13.062 11.371 1.00 73.88 134 ALA A CA 1
ATOM 976 C C . ALA A 1 134 ? 6.218 -13.078 12.022 1.00 73.88 134 ALA A C 1
ATOM 978 O O . ALA A 1 134 ? 6.607 -14.080 12.615 1.00 73.88 134 ALA A O 1
ATOM 979 N N . ASN A 1 135 ? 6.985 -11.991 11.905 1.00 69.88 135 ASN A N 1
ATOM 980 C CA . ASN A 1 135 ? 8.364 -11.889 12.383 1.00 69.88 135 ASN A CA 1
ATOM 981 C C . ASN A 1 135 ? 8.535 -10.904 13.559 1.00 69.88 135 ASN A C 1
ATOM 983 O O . ASN A 1 135 ? 9.638 -10.752 14.084 1.00 69.88 135 ASN A O 1
ATOM 987 N N . VAL A 1 136 ? 7.472 -10.200 13.949 1.00 73.19 136 VAL A N 1
ATOM 988 C CA . VAL A 1 136 ? 7.465 -9.153 14.968 1.00 73.19 136 VAL A CA 1
ATOM 989 C C . VAL A 1 136 ? 6.148 -9.258 15.730 1.00 73.19 136 VAL A C 1
ATOM 991 O O . VAL A 1 136 ? 5.095 -8.833 15.257 1.00 73.19 136 VAL A O 1
ATOM 994 N N . THR A 1 137 ? 6.233 -9.844 16.921 1.00 65.31 137 THR A N 1
ATOM 995 C CA . THR A 1 137 ? 5.103 -10.022 17.842 1.00 65.31 137 THR A CA 1
ATOM 996 C C . THR A 1 137 ? 4.834 -8.793 18.704 1.00 65.31 137 THR A C 1
ATOM 998 O O . THR A 1 137 ? 3.753 -8.670 19.263 1.00 65.31 137 THR A O 1
ATOM 1001 N N . GLU A 1 138 ? 5.809 -7.893 18.826 1.00 68.81 138 GLU A N 1
ATOM 1002 C CA . GLU A 1 138 ? 5.644 -6.626 19.538 1.00 68.81 138 GLU A CA 1
ATOM 1003 C C . GLU A 1 138 ? 5.018 -5.578 18.607 1.00 68.81 138 GLU A C 1
ATOM 1005 O O . GLU A 1 138 ? 5.420 -5.485 17.443 1.00 68.81 138 GLU A O 1
ATOM 1010 N N . PRO A 1 139 ? 4.083 -4.750 19.092 1.00 63.50 139 PRO A N 1
ATOM 1011 C CA . PRO A 1 139 ? 3.455 -3.730 18.271 1.00 63.50 139 PRO A CA 1
ATOM 1012 C C . PRO A 1 139 ? 4.490 -2.734 17.757 1.00 63.50 139 PRO A C 1
ATOM 1014 O O . PRO A 1 139 ? 5.308 -2.186 18.504 1.00 63.50 139 PRO A O 1
ATOM 1017 N N . VAL A 1 140 ? 4.454 -2.491 16.451 1.00 69.31 140 VAL A N 1
ATOM 1018 C CA . VAL A 1 140 ? 5.410 -1.610 15.785 1.00 69.31 140 VAL A CA 1
ATOM 1019 C C . VAL A 1 140 ? 4.702 -0.522 15.002 1.00 69.31 140 VAL A C 1
ATOM 1021 O O . VAL A 1 140 ? 3.866 -0.772 14.141 1.00 69.31 140 VAL A O 1
ATOM 1024 N N . TRP A 1 141 ? 5.098 0.704 15.321 1.00 69.19 141 TRP A N 1
ATOM 1025 C CA . TRP A 1 141 ? 4.631 1.941 14.713 1.00 69.19 141 TRP A CA 1
ATOM 1026 C C . TRP A 1 141 ? 5.672 2.388 13.681 1.00 69.19 141 TRP A C 1
ATOM 1028 O O . TRP A 1 141 ? 6.874 2.248 13.925 1.00 69.19 141 TRP A O 1
ATOM 1038 N N . ASP A 1 142 ? 5.222 2.889 12.529 1.00 71.19 142 ASP A N 1
ATOM 1039 C CA . ASP A 1 142 ? 6.072 3.454 11.467 1.00 71.19 142 ASP A CA 1
ATOM 1040 C C . ASP A 1 142 ? 7.157 2.499 10.917 1.00 71.19 142 ASP A C 1
ATOM 1042 O O . ASP A 1 142 ? 8.198 2.931 10.410 1.00 71.19 142 ASP A O 1
ATOM 1046 N N . ARG A 1 143 ? 6.948 1.176 11.008 1.00 84.12 143 ARG A N 1
ATOM 1047 C CA . ARG A 1 143 ? 7.860 0.197 10.402 1.00 84.12 143 ARG A CA 1
ATOM 1048 C C . ARG A 1 143 ? 7.461 -0.137 8.977 1.00 84.12 143 ARG A C 1
ATOM 1050 O O . ARG A 1 143 ? 6.296 -0.321 8.642 1.00 84.12 143 ARG A O 1
ATOM 1057 N N . VAL A 1 144 ? 8.489 -0.288 8.153 1.00 89.94 144 VAL A N 1
ATOM 1058 C CA . VAL A 1 144 ? 8.366 -0.687 6.757 1.00 89.94 144 VAL A CA 1
ATOM 1059 C C . VAL A 1 144 ? 8.795 -2.141 6.612 1.00 89.94 144 VAL A C 1
ATOM 1061 O O . VAL A 1 144 ? 9.853 -2.533 7.108 1.00 89.94 144 VAL A O 1
ATOM 1064 N N . LEU A 1 145 ? 7.979 -2.929 5.918 1.00 92.12 145 LEU A N 1
ATOM 1065 C CA . LEU A 1 145 ? 8.244 -4.317 5.567 1.00 92.12 145 LEU A CA 1
ATOM 1066 C C . LEU A 1 145 ? 8.725 -4.387 4.107 1.00 92.12 145 LEU A C 1
ATOM 1068 O O . LEU A 1 145 ? 7.922 -4.168 3.195 1.00 92.12 145 LEU A O 1
ATOM 1072 N N . PRO A 1 146 ? 10.024 -4.627 3.857 1.00 94.44 146 PRO A N 1
ATOM 1073 C CA . PRO A 1 146 ? 10.569 -4.645 2.505 1.00 94.44 146 PRO A CA 1
ATOM 1074 C C . PRO A 1 146 ? 10.353 -5.999 1.816 1.00 94.44 146 PRO A C 1
ATOM 1076 O O . PRO A 1 146 ? 10.513 -7.047 2.435 1.00 94.44 146 PRO A O 1
ATOM 1079 N N . CYS A 1 147 ? 10.115 -5.979 0.507 1.00 95.56 147 CYS A N 1
ATOM 1080 C CA . CYS A 1 147 ? 10.129 -7.147 -0.366 1.00 95.56 147 CYS A CA 1
ATOM 1081 C C . CYS A 1 147 ? 10.996 -6.884 -1.607 1.00 95.56 147 CYS A C 1
ATOM 1083 O O . CYS A 1 147 ? 10.851 -5.875 -2.293 1.00 95.56 147 CYS A O 1
ATOM 1085 N N . LYS A 1 148 ? 11.918 -7.808 -1.904 1.00 95.50 148 LYS A N 1
ATOM 1086 C CA . LYS A 1 148 ? 12.888 -7.686 -3.014 1.00 95.50 148 LYS A CA 1
ATOM 1087 C C . LYS A 1 148 ? 12.496 -8.462 -4.272 1.00 95.50 148 LYS A C 1
ATOM 1089 O O . LYS A 1 148 ? 13.278 -8.517 -5.219 1.00 95.50 148 LYS A O 1
ATOM 1094 N N . THR A 1 149 ? 11.330 -9.094 -4.270 1.00 95.88 149 THR A N 1
ATOM 1095 C CA . THR A 1 149 ? 10.817 -9.799 -5.444 1.00 95.88 149 THR A CA 1
ATOM 1096 C C . THR A 1 149 ? 10.278 -8.781 -6.447 1.00 95.88 149 THR A C 1
ATOM 1098 O O . THR A 1 149 ? 9.709 -7.763 -6.056 1.00 95.88 149 THR A O 1
ATOM 1101 N N . ALA A 1 150 ? 10.510 -9.033 -7.733 1.00 95.31 150 ALA A N 1
ATOM 1102 C CA . ALA A 1 150 ? 9.979 -8.198 -8.801 1.00 95.31 150 ALA A CA 1
ATOM 1103 C C . ALA A 1 150 ? 8.483 -8.471 -9.018 1.00 95.31 150 ALA A C 1
ATOM 1105 O O . ALA A 1 150 ? 8.034 -9.596 -8.815 1.00 95.31 150 ALA A O 1
ATOM 1106 N N . ASP A 1 151 ? 7.750 -7.454 -9.465 1.00 95.44 151 ASP A N 1
ATOM 1107 C CA . ASP A 1 151 ? 6.343 -7.513 -9.874 1.00 95.44 151 ASP A CA 1
ATOM 1108 C C . ASP A 1 151 ? 5.412 -8.030 -8.765 1.00 95.44 151 ASP A C 1
ATOM 1110 O O . ASP A 1 151 ? 4.423 -8.724 -9.007 1.00 95.44 151 ASP A O 1
ATOM 1114 N N . VAL A 1 152 ? 5.743 -7.679 -7.517 1.00 97.06 152 VAL A N 1
ATOM 1115 C CA . VAL A 1 152 ? 4.926 -8.025 -6.354 1.00 97.06 152 VAL A CA 1
ATOM 1116 C C . VAL A 1 152 ? 3.657 -7.200 -6.304 1.00 97.06 152 VAL A C 1
ATOM 1118 O O . VAL A 1 152 ? 3.614 -6.031 -6.681 1.00 97.06 152 VAL A O 1
ATOM 1121 N N . ASN A 1 153 ? 2.618 -7.816 -5.783 1.00 97.56 153 ASN A N 1
ATOM 1122 C CA . ASN A 1 153 ? 1.308 -7.226 -5.614 1.00 97.56 153 ASN A CA 1
ATOM 1123 C C . ASN A 1 153 ? 1.037 -7.045 -4.119 1.00 97.56 153 ASN A C 1
ATOM 1125 O O . ASN A 1 153 ? 1.694 -7.656 -3.275 1.00 97.56 153 ASN A O 1
ATOM 1129 N N . VAL A 1 154 ? 0.060 -6.212 -3.783 1.00 97.50 154 VAL A N 1
ATOM 1130 C CA . VAL A 1 154 ? -0.371 -5.988 -2.400 1.00 97.50 154 VAL A CA 1
ATOM 1131 C C . VAL A 1 154 ? -1.857 -6.280 -2.298 1.00 97.50 154 VAL A C 1
ATOM 1133 O O . VAL A 1 154 ? -2.640 -5.821 -3.128 1.00 97.50 154 VAL A O 1
ATOM 1136 N N . SER A 1 155 ? -2.238 -7.042 -1.281 1.00 96.81 155 SER A N 1
ATOM 1137 C CA . SER A 1 155 ? -3.626 -7.275 -0.895 1.00 96.81 155 SER A CA 1
ATOM 1138 C C . SER A 1 155 ? -3.896 -6.545 0.412 1.00 96.81 155 SER A C 1
ATOM 1140 O O . SER A 1 155 ? -3.171 -6.739 1.384 1.00 96.81 155 SER A O 1
ATOM 1142 N N . ILE A 1 156 ? -4.905 -5.680 0.423 1.00 96.50 156 ILE A N 1
ATOM 1143 C CA . ILE A 1 156 ? -5.333 -4.888 1.574 1.00 96.50 156 ILE A CA 1
ATOM 1144 C C . ILE A 1 156 ? -6.764 -5.298 1.898 1.00 96.50 156 ILE A C 1
ATOM 1146 O O . ILE A 1 156 ? -7.627 -5.254 1.027 1.00 96.50 156 ILE A O 1
ATOM 1150 N N . THR A 1 157 ? -7.028 -5.683 3.140 1.00 96.50 157 THR A N 1
ATOM 1151 C CA . THR A 1 157 ? -8.359 -6.062 3.618 1.00 96.50 157 THR A CA 1
ATOM 1152 C C . THR A 1 157 ? -8.698 -5.273 4.869 1.00 96.50 157 THR A C 1
ATOM 1154 O O . THR A 1 157 ? -7.942 -5.289 5.838 1.00 96.50 157 THR A O 1
ATOM 1157 N N . PHE A 1 158 ? -9.836 -4.588 4.845 1.00 95.44 158 PHE A N 1
ATOM 1158 C CA . PHE A 1 158 ? -10.373 -3.855 5.986 1.00 95.44 158 PHE A CA 1
ATOM 1159 C C . PHE A 1 158 ? -11.465 -4.661 6.699 1.00 95.44 158 PHE A C 1
ATOM 1161 O O . PHE A 1 158 ? -12.263 -5.340 6.051 1.00 95.44 158 PHE A O 1
ATOM 1168 N N . CYS A 1 159 ? -11.506 -4.545 8.027 1.00 93.69 159 CYS A N 1
ATOM 1169 C CA . CYS A 1 159 ? -12.445 -5.173 8.964 1.00 93.69 159 CYS A CA 1
ATOM 1170 C C . CYS A 1 159 ? -12.466 -6.702 9.048 1.00 93.69 159 CYS A C 1
ATOM 1172 O O . CYS A 1 159 ? -13.263 -7.230 9.814 1.00 93.69 159 CYS A O 1
ATOM 1174 N N . GLU A 1 160 ? -11.578 -7.418 8.361 1.00 88.50 160 GLU A N 1
ATOM 1175 C CA . GLU A 1 160 ? -11.338 -8.837 8.628 1.00 88.50 160 GLU A CA 1
ATOM 1176 C C . GLU A 1 160 ? -9.873 -9.184 8.386 1.00 88.50 160 GLU A C 1
ATOM 1178 O O . GLU A 1 160 ? -9.371 -9.147 7.263 1.00 88.50 160 GLU A O 1
ATOM 1183 N N . CYS A 1 161 ? -9.195 -9.553 9.467 1.00 79.31 161 CYS A N 1
ATOM 1184 C CA . CYS A 1 161 ? -7.781 -9.879 9.471 1.00 79.31 161 CYS A CA 1
ATOM 1185 C C . CYS A 1 161 ? -7.548 -11.383 9.575 1.00 79.31 161 CYS A C 1
ATOM 1187 O O . CYS A 1 161 ? -6.895 -11.886 10.476 1.00 79.31 161 CYS A O 1
ATOM 1189 N N . SER A 1 162 ? -8.086 -12.143 8.625 1.00 67.62 162 SER A N 1
ATOM 1190 C CA . SER A 1 162 ? -7.720 -13.554 8.505 1.00 67.62 162 SER A CA 1
ATOM 1191 C C . SER A 1 162 ? -6.498 -13.679 7.607 1.00 67.62 162 SER A C 1
ATOM 1193 O O . SER A 1 162 ? -6.607 -14.146 6.473 1.00 67.62 162 SER A O 1
ATOM 1195 N N . MET A 1 163 ? -5.321 -13.269 8.098 1.00 62.91 163 MET A N 1
ATOM 1196 C CA . MET A 1 163 ? -4.090 -13.750 7.475 1.00 62.91 163 MET A CA 1
ATOM 1197 C C . MET A 1 163 ? -4.102 -15.254 7.650 1.00 62.91 163 MET A C 1
ATOM 1199 O O . MET A 1 163 ? -3.938 -15.781 8.751 1.00 62.91 163 MET A O 1
ATOM 1203 N N . THR A 1 164 ? -4.403 -15.947 6.556 1.00 50.66 164 THR A N 1
ATOM 1204 C CA . THR A 1 164 ? -4.385 -17.396 6.537 1.00 50.66 164 THR A CA 1
ATOM 1205 C C . THR A 1 164 ? -2.920 -17.758 6.694 1.00 50.66 164 THR A C 1
ATOM 1207 O O . THR A 1 164 ? -2.188 -17.843 5.711 1.00 50.66 164 THR A O 1
ATOM 1210 N N . LEU A 1 165 ? -2.482 -17.925 7.944 1.00 51.50 165 LEU A N 1
ATOM 1211 C CA . LEU A 1 165 ? -1.292 -18.665 8.321 1.00 51.50 165 LEU A CA 1
ATOM 1212 C C . LEU A 1 165 ? -1.491 -20.061 7.740 1.00 51.50 165 LEU A C 1
ATOM 1214 O O . LEU A 1 165 ? -1.918 -20.994 8.417 1.00 51.50 165 LEU A O 1
ATOM 1218 N N . SER A 1 166 ? -1.226 -20.196 6.444 1.00 47.53 166 SER A N 1
ATOM 1219 C CA . SER A 1 166 ? -1.012 -21.467 5.794 1.00 47.53 166 SER A CA 1
ATOM 1220 C C . SER A 1 166 ? 0.286 -21.982 6.387 1.00 47.53 166 SER A C 1
ATOM 1222 O O . SER A 1 166 ? 1.360 -21.850 5.808 1.00 47.53 166 SER A O 1
ATOM 1224 N N . ALA A 1 167 ? 0.186 -22.538 7.595 1.00 48.81 167 ALA A N 1
ATOM 1225 C CA . ALA A 1 167 ? 1.107 -23.528 8.091 1.00 48.81 167 ALA A CA 1
ATOM 1226 C C . ALA A 1 167 ? 1.144 -24.599 7.003 1.00 48.81 167 ALA A C 1
ATOM 1228 O O . ALA A 1 167 ? 0.207 -25.384 6.846 1.00 48.81 167 ALA A O 1
ATOM 1229 N N . GLY A 1 168 ? 2.171 -24.509 6.159 1.00 43.62 168 GLY A N 1
ATOM 1230 C CA . GLY A 1 168 ? 2.318 -25.322 4.972 1.00 43.62 168 GLY A CA 1
ATOM 1231 C C . GLY A 1 168 ? 2.234 -26.788 5.352 1.00 43.62 168 GLY A C 1
ATOM 1232 O O . GLY A 1 168 ? 3.196 -27.370 5.841 1.00 43.62 168 GLY A O 1
ATOM 1233 N N . THR A 1 169 ? 1.083 -27.394 5.090 1.00 41.75 169 THR A N 1
ATOM 1234 C CA . THR A 1 169 ? 1.035 -28.820 4.818 1.00 41.75 169 THR A CA 1
ATOM 1235 C C . THR A 1 169 ? 1.466 -28.943 3.358 1.00 41.75 169 THR A C 1
ATOM 1237 O O . THR A 1 169 ? 0.754 -28.434 2.487 1.00 41.75 169 THR A O 1
ATOM 1240 N N . PRO A 1 170 ? 2.642 -29.524 3.059 1.00 44.94 170 PRO A N 1
ATOM 1241 C CA . PRO A 1 170 ? 3.148 -29.614 1.698 1.00 44.94 170 PRO A CA 1
ATOM 1242 C C . PRO A 1 170 ? 2.234 -30.534 0.887 1.00 44.94 170 PRO A C 1
ATOM 1244 O O . PRO A 1 170 ? 2.359 -31.758 0.905 1.00 44.94 170 PRO A O 1
ATOM 1247 N N . SER A 1 171 ? 1.286 -29.934 0.173 1.00 43.62 171 SER A N 1
ATOM 1248 C CA . SER A 1 171 ? 0.478 -30.645 -0.806 1.00 43.62 171 SER A CA 1
ATOM 1249 C C . SER A 1 171 ? 1.371 -30.938 -2.001 1.00 43.62 171 SER A C 1
ATOM 1251 O O . SER A 1 171 ? 1.755 -30.062 -2.770 1.00 43.62 171 SER A O 1
ATOM 1253 N N . SER A 1 172 ? 1.767 -32.201 -2.083 1.00 50.62 172 SER A N 1
ATOM 1254 C CA . SER A 1 172 ? 2.587 -32.765 -3.143 1.00 50.62 172 SER A CA 1
ATOM 1255 C C . SER A 1 172 ? 1.765 -32.821 -4.431 1.00 50.62 172 SER A C 1
ATOM 1257 O O . SER A 1 172 ? 1.103 -33.818 -4.702 1.00 50.62 172 SER A O 1
ATOM 1259 N N . SER A 1 173 ? 1.759 -31.750 -5.223 1.00 50.03 173 SER A N 1
ATOM 1260 C CA . SER A 1 173 ? 1.202 -31.781 -6.578 1.00 50.03 173 SER A CA 1
ATOM 1261 C C . SER A 1 173 ? 2.276 -32.216 -7.570 1.00 50.03 173 SER A C 1
ATOM 1263 O O . SER A 1 173 ? 3.231 -31.504 -7.877 1.00 50.03 173 SER A O 1
ATOM 1265 N N . SER A 1 174 ? 2.090 -33.450 -8.019 1.00 47.59 174 SER A N 1
ATOM 1266 C CA . SER A 1 174 ? 2.866 -34.228 -8.970 1.00 47.59 174 SER A CA 1
ATOM 1267 C C . SER A 1 174 ? 3.175 -33.471 -10.261 1.00 47.59 174 SER A C 1
ATOM 1269 O O . SER A 1 174 ? 2.281 -32.996 -10.962 1.00 47.59 174 SER A O 1
ATOM 1271 N N . ALA A 1 175 ? 4.458 -33.442 -10.612 1.00 53.06 175 ALA A N 1
ATOM 1272 C CA . ALA A 1 175 ? 4.940 -33.036 -11.920 1.00 53.06 175 ALA A CA 1
ATOM 1273 C C . ALA A 1 175 ? 4.384 -33.962 -13.015 1.00 53.06 175 ALA A C 1
ATOM 1275 O O . ALA A 1 175 ? 4.509 -35.183 -12.928 1.00 53.06 175 ALA A O 1
ATOM 1276 N N . SER A 1 176 ? 3.814 -33.370 -14.064 1.00 51.56 176 SER A N 1
ATOM 1277 C CA . SER A 1 176 ? 3.509 -34.052 -15.324 1.00 51.56 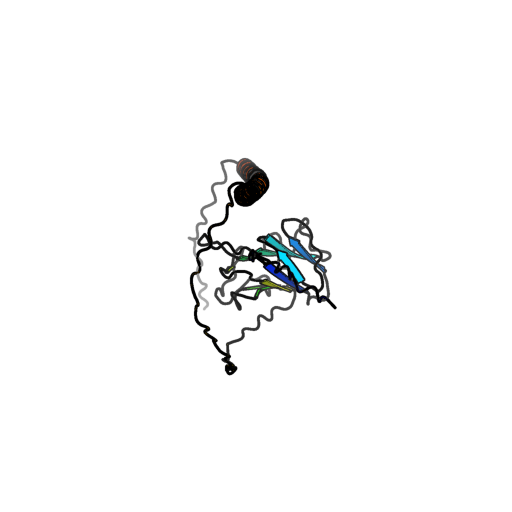176 SER A CA 1
ATOM 1278 C C . SER A 1 176 ? 4.397 -33.458 -16.406 1.00 51.56 176 SER A C 1
ATOM 1280 O O . SER A 1 176 ? 4.194 -32.336 -16.863 1.00 51.56 176 SER A O 1
ATOM 1282 N N . SER A 1 177 ? 5.434 -34.204 -16.758 1.00 51.09 177 SER A N 1
ATOM 1283 C CA . SER A 1 177 ? 6.364 -33.931 -17.842 1.00 51.09 177 SER A CA 1
ATOM 1284 C C . SER A 1 177 ? 5.772 -34.375 -19.179 1.00 51.09 177 SER A C 1
ATOM 1286 O O . SER A 1 177 ? 5.324 -35.508 -19.332 1.00 51.09 177 SER A O 1
ATOM 1288 N N . SER A 1 178 ? 5.861 -33.516 -20.191 1.00 56.94 178 SER A N 1
ATOM 1289 C CA . SER A 1 178 ? 5.734 -33.933 -21.588 1.00 56.94 178 SER A CA 1
ATOM 1290 C C . SER A 1 178 ? 6.740 -33.168 -22.439 1.00 56.94 178 SER A C 1
ATOM 1292 O O . SER A 1 178 ? 6.613 -31.971 -22.682 1.00 56.94 178 SER A O 1
ATOM 1294 N N . ALA A 1 179 ? 7.780 -33.901 -22.833 1.00 56.03 179 ALA A N 1
ATOM 1295 C CA . ALA A 1 179 ? 8.827 -33.506 -23.759 1.00 56.03 179 ALA A CA 1
ATOM 1296 C C . ALA A 1 179 ? 8.338 -33.580 -25.214 1.00 56.03 179 ALA A C 1
ATOM 1298 O O . ALA A 1 179 ? 7.534 -34.444 -25.554 1.00 56.03 179 ALA A O 1
ATOM 1299 N N . SER A 1 180 ? 8.884 -32.730 -26.086 1.00 49.19 180 SER A N 1
ATOM 1300 C CA . SER A 1 180 ? 8.960 -32.915 -27.548 1.00 49.19 180 SER A CA 1
ATOM 1301 C C . SER A 1 180 ? 10.031 -31.945 -28.070 1.00 49.19 180 SER A C 1
ATOM 1303 O O . SER A 1 180 ? 9.864 -30.737 -27.981 1.00 49.19 180 SER A O 1
ATOM 1305 N N . ALA A 1 181 ? 11.256 -32.413 -28.309 1.00 47.34 181 ALA A N 1
ATOM 1306 C CA . ALA A 1 181 ? 11.753 -32.998 -29.561 1.00 47.34 181 ALA A CA 1
ATOM 1307 C C . ALA A 1 181 ? 12.530 -31.957 -30.389 1.00 47.34 181 ALA A C 1
ATOM 1309 O O . ALA A 1 181 ? 11.968 -31.093 -31.055 1.00 47.34 181 ALA A O 1
ATOM 1310 N N . ALA A 1 182 ? 13.858 -32.071 -30.315 1.00 51.69 182 ALA A N 1
ATOM 1311 C CA . ALA A 1 182 ? 14.811 -31.394 -31.177 1.00 51.69 182 ALA A CA 1
ATOM 1312 C C . ALA A 1 182 ? 14.820 -32.044 -32.569 1.00 51.69 182 ALA A C 1
ATOM 1314 O O . ALA A 1 182 ? 14.842 -33.270 -32.680 1.00 51.69 182 ALA A O 1
ATOM 1315 N N . ALA A 1 183 ? 14.882 -31.228 -33.620 1.00 46.91 183 ALA A N 1
ATOM 1316 C CA . ALA A 1 183 ? 15.233 -31.672 -34.962 1.00 46.91 183 ALA A CA 1
ATOM 1317 C C . ALA A 1 183 ? 16.396 -30.820 -35.477 1.00 46.91 183 ALA A C 1
ATOM 1319 O O . ALA A 1 183 ? 16.261 -29.623 -35.727 1.00 46.91 183 ALA A O 1
ATOM 1320 N N . ALA A 1 184 ? 17.551 -31.467 -35.605 1.00 49.31 184 ALA A N 1
ATOM 1321 C CA . ALA A 1 184 ? 18.689 -30.999 -36.377 1.00 49.31 184 ALA A CA 1
ATOM 1322 C C . ALA A 1 184 ? 18.402 -31.185 -37.870 1.00 49.31 184 ALA A C 1
ATOM 1324 O O . ALA A 1 184 ? 17.907 -32.245 -38.246 1.00 49.31 184 ALA A O 1
ATOM 1325 N N . ILE A 1 185 ? 18.784 -30.226 -38.721 1.00 44.84 185 ILE A N 1
ATOM 1326 C CA . ILE A 1 185 ? 19.043 -30.491 -40.143 1.00 44.84 185 ILE A CA 1
ATOM 1327 C C . ILE A 1 185 ? 20.290 -29.718 -40.588 1.00 44.84 185 ILE A C 1
ATOM 1329 O O . ILE A 1 185 ? 20.528 -28.575 -40.206 1.00 44.84 185 ILE A O 1
ATOM 1333 N N . ALA A 1 186 ? 21.088 -30.458 -41.351 1.00 45.28 186 ALA A N 1
ATOM 1334 C CA . ALA A 1 186 ? 22.439 -30.239 -41.824 1.00 45.28 186 ALA A CA 1
ATOM 1335 C C . ALA A 1 186 ? 22.614 -29.078 -42.819 1.00 45.28 186 ALA A C 1
ATOM 1337 O O . ALA A 1 186 ? 21.658 -28.524 -43.359 1.00 45.28 186 ALA A O 1
ATOM 1338 N N . GLY A 1 187 ? 23.885 -28.744 -43.057 1.00 47.00 187 GLY A N 1
ATOM 1339 C CA . GLY A 1 187 ? 24.315 -27.680 -43.954 1.00 47.00 187 GLY A CA 1
ATOM 1340 C C . GLY A 1 187 ? 24.246 -28.032 -45.438 1.00 47.00 187 GLY A C 1
ATOM 1341 O O . GLY A 1 187 ? 24.065 -29.186 -45.815 1.00 47.00 187 GLY A O 1
ATOM 1342 N N . ALA A 1 188 ? 24.473 -27.016 -46.272 1.00 45.25 188 ALA A N 1
ATOM 1343 C CA . ALA A 1 188 ? 24.972 -27.175 -47.632 1.00 45.25 188 ALA A CA 1
ATOM 1344 C C . ALA A 1 188 ? 25.513 -25.842 -48.184 1.00 45.25 188 ALA A C 1
ATOM 1346 O O . ALA A 1 188 ? 24.798 -24.850 -48.280 1.00 45.25 188 ALA A O 1
ATOM 1347 N N . SER A 1 189 ? 26.786 -25.907 -48.567 1.00 41.53 189 SER A N 1
ATOM 1348 C CA . SER A 1 189 ? 27.353 -25.457 -49.842 1.00 41.53 189 SER A CA 1
ATOM 1349 C C . SER A 1 189 ? 27.317 -23.979 -50.239 1.00 41.53 189 SER A C 1
ATOM 1351 O O . SER A 1 189 ? 26.342 -23.421 -50.733 1.00 41.53 189 SER A O 1
ATOM 1353 N N . THR A 1 190 ? 28.521 -23.430 -50.163 1.00 44.97 190 THR A N 1
ATOM 1354 C CA . THR A 1 190 ? 29.089 -22.285 -50.865 1.00 44.97 190 THR A CA 1
ATOM 1355 C C . THR A 1 190 ? 28.901 -22.375 -52.387 1.00 44.97 190 THR A C 1
ATOM 1357 O O . THR A 1 190 ? 29.334 -23.342 -53.011 1.00 44.97 190 THR A O 1
ATOM 1360 N N . SER A 1 191 ? 28.367 -21.322 -53.007 1.00 42.66 191 SER A N 1
ATOM 1361 C CA . SER A 1 191 ? 28.575 -21.045 -54.434 1.00 42.66 191 SER A CA 1
ATOM 1362 C C . SER A 1 191 ? 28.746 -19.545 -54.657 1.00 42.66 191 SER A C 1
ATOM 1364 O O . SER A 1 191 ? 27.839 -18.750 -54.412 1.00 42.66 191 SER A O 1
ATOM 1366 N N . SER A 1 192 ? 29.939 -19.171 -55.100 1.00 45.69 192 SER A N 1
ATOM 1367 C CA . SER A 1 192 ? 30.358 -17.826 -55.469 1.00 45.69 192 SER A CA 1
ATOM 1368 C C . SER A 1 192 ? 29.795 -17.441 -56.838 1.00 45.69 192 SER A C 1
ATOM 1370 O O . SER A 1 192 ? 29.993 -18.131 -57.834 1.00 45.69 192 SER A O 1
ATOM 1372 N N . SER A 1 193 ? 29.109 -16.305 -56.912 1.00 50.03 193 SER A N 1
ATOM 1373 C CA . SER A 1 193 ? 28.769 -15.648 -58.175 1.00 50.03 193 SER A CA 1
ATOM 1374 C C . SER A 1 193 ? 28.970 -14.151 -57.994 1.00 50.03 193 SER A C 1
ATOM 1376 O O . SER A 1 193 ? 28.282 -13.503 -57.210 1.00 50.03 193 SER A O 1
ATOM 1378 N N . ALA A 1 194 ? 29.991 -13.624 -58.667 1.00 60.06 194 ALA A N 1
ATOM 1379 C CA . ALA A 1 194 ? 30.313 -12.209 -58.677 1.00 60.06 194 ALA A CA 1
ATOM 1380 C C . ALA A 1 194 ? 29.250 -11.457 -59.483 1.00 60.06 194 ALA A C 1
ATOM 1382 O O . ALA A 1 194 ? 28.924 -11.832 -60.608 1.00 60.06 194 ALA A O 1
ATOM 1383 N N . SER A 1 195 ? 28.690 -10.393 -58.915 1.00 54.16 195 SER A N 1
ATOM 1384 C CA . SER A 1 195 ? 27.846 -9.449 -59.644 1.00 54.16 195 SER A CA 1
ATOM 1385 C C . SER A 1 195 ? 28.005 -8.061 -59.043 1.00 54.16 195 SER A C 1
ATOM 1387 O O . SER A 1 195 ? 28.046 -7.892 -57.827 1.00 54.16 195 SER A O 1
ATOM 1389 N N . HIS A 1 196 ? 28.137 -7.079 -59.928 1.00 53.25 196 HIS A N 1
ATOM 1390 C CA . HIS A 1 196 ? 28.352 -5.666 -59.648 1.00 53.25 196 HIS A CA 1
ATOM 1391 C C . HIS A 1 196 ? 27.254 -5.074 -58.742 1.00 53.25 196 HIS A C 1
ATOM 1393 O O . HIS A 1 196 ? 26.180 -4.708 -59.210 1.00 53.25 196 HIS A O 1
ATOM 1399 N N . VAL A 1 197 ? 27.546 -4.932 -57.446 1.00 48.44 197 VAL A N 1
ATOM 1400 C CA . VAL A 1 197 ? 26.688 -4.275 -56.443 1.00 48.44 197 VAL A CA 1
ATOM 1401 C C . VAL A 1 197 ? 27.480 -3.126 -55.815 1.00 48.44 197 VAL A C 1
ATOM 1403 O O . VAL A 1 197 ? 28.006 -3.225 -54.714 1.00 48.44 197 VAL A O 1
ATOM 1406 N N . GLY A 1 198 ? 27.647 -2.045 -56.578 1.00 49.19 198 GLY A N 1
ATOM 1407 C CA . GLY A 1 198 ? 28.562 -0.952 -56.229 1.00 49.19 198 GLY A CA 1
ATOM 1408 C C . GLY A 1 198 ? 27.943 0.278 -55.559 1.00 49.19 198 GLY A C 1
ATOM 1409 O O . GLY A 1 198 ? 28.698 1.148 -55.149 1.00 49.19 198 GLY A O 1
ATOM 1410 N N . ALA A 1 199 ? 26.611 0.408 -55.450 1.00 51.97 199 ALA A N 1
ATOM 1411 C CA . ALA A 1 199 ? 26.026 1.684 -54.992 1.00 51.97 199 ALA A CA 1
ATOM 1412 C C . ALA A 1 199 ? 24.723 1.616 -54.168 1.00 51.97 199 ALA A C 1
ATOM 1414 O O . ALA A 1 199 ? 24.401 2.583 -53.487 1.00 51.97 199 ALA A O 1
ATOM 1415 N N . ILE A 1 200 ? 23.975 0.504 -54.165 1.00 52.41 200 ILE A N 1
ATOM 1416 C CA . ILE A 1 200 ? 22.641 0.452 -53.516 1.00 52.41 200 ILE A CA 1
ATOM 1417 C C . ILE A 1 200 ? 22.699 -0.109 -52.076 1.00 52.41 200 ILE A C 1
ATOM 1419 O O . ILE A 1 200 ? 21.807 0.140 -51.270 1.00 52.41 200 ILE A O 1
ATOM 1423 N N . VAL A 1 201 ? 23.792 -0.779 -51.689 1.00 49.09 201 VAL A N 1
ATOM 1424 C CA . VAL A 1 201 ? 23.961 -1.391 -50.348 1.00 49.09 201 VAL A CA 1
ATOM 1425 C C . VAL A 1 201 ? 24.462 -0.390 -49.286 1.00 49.09 201 VAL A C 1
ATOM 1427 O O . VAL A 1 201 ? 24.448 -0.685 -48.095 1.00 49.09 201 VAL A O 1
ATOM 1430 N N . GLY A 1 202 ? 24.828 0.837 -49.677 1.00 50.72 202 GLY A N 1
ATOM 1431 C CA . GLY A 1 202 ? 25.267 1.880 -48.736 1.00 50.72 202 GLY A CA 1
ATOM 1432 C C . GLY A 1 202 ? 24.134 2.613 -48.002 1.00 50.72 202 GLY A C 1
ATOM 1433 O O . GLY A 1 202 ? 24.356 3.165 -46.927 1.00 50.72 202 GLY A O 1
ATOM 1434 N N . GLY A 1 203 ? 22.911 2.619 -48.550 1.00 53.59 203 GLY A N 1
ATOM 1435 C CA . GLY A 1 203 ? 21.806 3.423 -48.008 1.00 53.59 203 GLY A CA 1
ATOM 1436 C C . GLY A 1 203 ? 21.106 2.803 -46.794 1.00 53.59 203 GLY A C 1
ATOM 1437 O O . GLY A 1 203 ? 20.735 3.509 -45.856 1.00 53.59 203 GLY A O 1
ATOM 1438 N N . THR A 1 204 ? 20.948 1.478 -46.774 1.00 59.91 204 THR A N 1
ATOM 1439 C CA . THR A 1 204 ? 20.165 0.777 -45.741 1.00 59.91 204 THR A CA 1
ATOM 1440 C C . THR A 1 204 ? 20.902 0.685 -44.406 1.00 59.91 204 THR A C 1
ATOM 1442 O O . THR A 1 204 ? 20.283 0.836 -43.353 1.00 59.91 204 THR A O 1
ATOM 1445 N N . LEU A 1 205 ? 22.229 0.534 -44.436 1.00 65.00 205 LEU A N 1
ATOM 1446 C CA . LEU A 1 205 ? 23.071 0.554 -43.236 1.00 65.00 205 LEU A CA 1
ATOM 1447 C C . LEU A 1 205 ? 23.123 1.952 -42.600 1.00 65.00 205 LEU A C 1
ATOM 1449 O O . LEU A 1 205 ? 23.041 2.074 -41.377 1.00 65.00 205 LEU A O 1
ATOM 1453 N N . GLY A 1 206 ? 23.175 3.010 -43.418 1.00 70.56 206 GLY A N 1
ATOM 1454 C CA . GLY A 1 206 ? 23.136 4.393 -42.935 1.00 70.56 206 GLY A CA 1
ATOM 1455 C C . GLY A 1 206 ? 21.800 4.759 -42.282 1.00 70.56 206 GLY A C 1
ATOM 1456 O O . GLY A 1 206 ? 21.779 5.340 -41.197 1.00 70.56 206 GLY A O 1
ATOM 1457 N N . ALA A 1 207 ? 20.679 4.362 -42.896 1.00 72.62 207 ALA A N 1
ATOM 1458 C CA . ALA A 1 207 ? 19.346 4.623 -42.354 1.00 72.62 207 ALA A CA 1
ATOM 1459 C C . ALA A 1 207 ? 19.092 3.869 -41.036 1.00 72.62 207 ALA A C 1
ATOM 1461 O O . ALA A 1 207 ? 18.556 4.452 -40.094 1.00 72.62 207 ALA A O 1
ATOM 1462 N N . ALA A 1 208 ? 19.528 2.608 -40.932 1.00 77.56 208 ALA A N 1
ATOM 1463 C CA . ALA A 1 208 ? 19.397 1.828 -39.702 1.00 77.56 208 ALA A CA 1
ATOM 1464 C C . ALA A 1 208 ? 20.208 2.438 -38.544 1.00 77.56 208 ALA A C 1
ATOM 1466 O O . ALA A 1 208 ? 19.689 2.586 -37.436 1.00 77.56 208 ALA A O 1
ATOM 1467 N N . ALA A 1 209 ? 21.449 2.867 -38.802 1.00 82.75 209 ALA A N 1
ATOM 1468 C CA . ALA A 1 209 ? 22.282 3.519 -37.793 1.00 82.75 209 ALA A CA 1
ATOM 1469 C C . ALA A 1 209 ? 21.700 4.873 -37.343 1.00 82.75 209 ALA A C 1
ATOM 1471 O O . ALA A 1 209 ? 21.643 5.155 -36.145 1.00 82.75 209 ALA A O 1
ATOM 1472 N N . ALA A 1 210 ? 21.203 5.688 -38.279 1.00 86.69 210 ALA A N 1
ATOM 1473 C CA . ALA A 1 210 ? 20.573 6.968 -37.960 1.00 86.69 210 ALA A CA 1
ATOM 1474 C C . ALA A 1 210 ? 19.301 6.795 -37.110 1.00 86.69 210 ALA A C 1
ATOM 1476 O O . ALA A 1 210 ? 19.077 7.555 -36.167 1.00 86.69 210 ALA A O 1
ATOM 1477 N N . LEU A 1 211 ? 18.495 5.765 -37.390 1.00 91.19 211 LEU A N 1
ATOM 1478 C CA . LEU A 1 211 ? 17.260 5.489 -36.654 1.00 91.19 211 LEU A CA 1
ATOM 1479 C C . LEU A 1 211 ? 17.533 4.965 -35.232 1.00 91.19 211 LEU A C 1
ATOM 1481 O O . LEU A 1 211 ? 16.842 5.347 -34.283 1.00 91.19 211 LEU A O 1
ATOM 1485 N N . LEU A 1 212 ? 18.592 4.168 -35.048 1.00 91.81 212 LEU A N 1
ATOM 1486 C CA . LEU A 1 212 ? 19.056 3.746 -33.720 1.00 91.81 212 LEU A CA 1
ATOM 1487 C C . LEU A 1 212 ? 19.594 4.924 -32.894 1.00 91.81 212 LEU A C 1
ATOM 1489 O O . LEU A 1 212 ? 19.270 5.054 -31.714 1.00 91.81 212 LEU A O 1
ATOM 1493 N N . LEU A 1 213 ? 20.356 5.834 -33.508 1.00 93.94 213 LEU A N 1
ATOM 1494 C CA . LEU A 1 213 ? 20.847 7.031 -32.818 1.00 93.94 213 LEU A CA 1
ATOM 1495 C C . LEU A 1 213 ? 19.706 7.992 -32.455 1.00 93.94 213 LEU A C 1
ATOM 1497 O O . LEU A 1 213 ? 19.687 8.530 -31.346 1.00 93.94 213 LEU A O 1
ATOM 1501 N N . ALA A 1 214 ? 18.721 8.168 -33.340 1.00 94.38 214 ALA A N 1
ATOM 1502 C CA . ALA A 1 214 ? 17.556 9.011 -33.083 1.00 94.38 214 ALA A CA 1
ATOM 1503 C C . ALA A 1 214 ? 16.677 8.463 -31.944 1.00 94.38 214 ALA A C 1
ATOM 1505 O O . ALA A 1 214 ? 16.256 9.224 -31.069 1.00 94.38 214 ALA A O 1
ATOM 1506 N N . THR A 1 215 ? 16.436 7.147 -31.902 1.00 93.44 215 THR A N 1
ATOM 1507 C CA . THR A 1 215 ? 15.667 6.515 -30.815 1.00 93.44 215 THR A CA 1
ATOM 1508 C C . THR A 1 215 ? 16.410 6.581 -29.478 1.00 93.44 215 THR A C 1
ATOM 1510 O O . THR A 1 215 ? 15.809 6.956 -28.468 1.00 93.44 215 THR A O 1
ATOM 1513 N N . ALA A 1 216 ? 17.725 6.333 -29.460 1.00 93.88 216 ALA A N 1
ATOM 1514 C CA . ALA A 1 216 ? 18.549 6.491 -28.261 1.00 93.88 216 ALA A CA 1
ATOM 1515 C C . ALA A 1 216 ? 18.545 7.941 -27.740 1.00 93.88 216 ALA A C 1
ATOM 1517 O O . ALA A 1 216 ? 18.355 8.172 -26.541 1.00 93.88 216 ALA A O 1
ATOM 1518 N N . ALA A 1 217 ? 18.679 8.928 -28.635 1.00 95.62 217 ALA A N 1
ATOM 1519 C CA . ALA A 1 217 ? 18.596 10.344 -28.285 1.00 95.62 217 ALA A CA 1
ATOM 1520 C C . ALA A 1 217 ? 17.213 10.714 -27.721 1.00 95.62 217 ALA A C 1
ATOM 1522 O O . ALA A 1 217 ? 17.129 11.391 -26.695 1.00 95.62 217 ALA A O 1
ATOM 1523 N N . PHE A 1 218 ? 16.126 10.224 -28.325 1.00 93.56 218 PHE A N 1
ATOM 1524 C CA . PHE A 1 218 ? 14.765 10.455 -27.837 1.00 93.56 218 PHE A CA 1
ATOM 1525 C C . PHE A 1 218 ? 14.542 9.874 -26.431 1.00 93.56 218 PHE A C 1
ATOM 1527 O O . PHE A 1 218 ? 14.019 10.565 -25.553 1.00 93.56 218 PHE A O 1
ATOM 1534 N N . ILE A 1 219 ? 14.998 8.642 -26.173 1.00 90.88 219 ILE A N 1
ATOM 1535 C CA . ILE A 1 219 ? 14.913 8.009 -24.846 1.00 90.88 219 ILE A CA 1
ATOM 1536 C C . ILE A 1 219 ? 15.743 8.791 -23.820 1.00 90.88 219 ILE A C 1
ATOM 1538 O O . ILE A 1 219 ? 15.265 9.053 -22.713 1.00 90.88 219 ILE A O 1
ATOM 1542 N N . ALA A 1 220 ? 16.957 9.221 -24.178 1.00 89.12 220 ALA A N 1
ATOM 1543 C CA . ALA A 1 220 ? 17.806 10.027 -23.303 1.00 89.12 220 ALA A CA 1
ATOM 1544 C C . ALA A 1 220 ? 17.162 11.382 -22.964 1.00 89.12 220 ALA A C 1
ATOM 1546 O O . ALA A 1 220 ? 17.170 11.797 -21.802 1.00 89.12 220 ALA A O 1
ATOM 1547 N N . LEU A 1 221 ? 16.542 12.051 -23.941 1.00 90.44 221 LEU A N 1
ATOM 1548 C CA . LEU A 1 221 ? 15.819 13.306 -23.729 1.00 90.44 221 LEU A CA 1
ATOM 1549 C C . LEU A 1 221 ? 14.563 13.109 -22.870 1.00 90.44 221 LEU A C 1
ATOM 1551 O O . LEU A 1 221 ? 14.309 13.913 -21.970 1.00 90.44 221 LEU A O 1
ATOM 1555 N N . ARG A 1 222 ? 13.808 12.021 -23.075 1.00 87.00 222 ARG A N 1
ATOM 1556 C CA . ARG A 1 222 ? 12.633 11.693 -22.252 1.00 87.00 222 ARG A CA 1
ATOM 1557 C C . ARG A 1 222 ? 13.033 11.392 -20.805 1.00 87.00 222 ARG A C 1
ATOM 1559 O O . ARG A 1 222 ? 12.414 11.930 -19.891 1.00 87.00 222 ARG A O 1
ATOM 1566 N N . ARG A 1 223 ? 14.122 10.639 -20.594 1.00 81.31 223 ARG A N 1
ATOM 1567 C CA . ARG A 1 223 ? 14.707 10.384 -19.262 1.00 81.31 223 ARG A CA 1
ATOM 1568 C C . ARG A 1 223 ? 15.233 11.657 -18.591 1.00 81.31 223 ARG A C 1
ATOM 1570 O O . ARG A 1 223 ? 15.089 11.813 -17.383 1.00 81.31 223 ARG A O 1
ATOM 1577 N N . ARG A 1 224 ? 15.819 12.596 -19.343 1.00 81.81 224 ARG A N 1
ATOM 1578 C CA . ARG A 1 224 ? 16.228 13.904 -18.795 1.00 81.81 224 ARG A CA 1
ATOM 1579 C C . ARG A 1 224 ? 15.023 14.743 -18.369 1.00 81.81 224 ARG A C 1
ATOM 1581 O O . ARG A 1 224 ? 15.061 15.350 -17.302 1.00 81.81 224 ARG A O 1
ATOM 1588 N N . ARG A 1 225 ? 13.935 14.733 -19.148 1.00 80.00 225 ARG A N 1
ATOM 1589 C CA . ARG A 1 225 ? 12.695 15.445 -18.797 1.00 80.00 225 ARG A CA 1
ATOM 1590 C C . ARG A 1 225 ? 12.017 14.885 -17.547 1.00 80.00 225 ARG A C 1
ATOM 1592 O O . ARG A 1 225 ? 11.509 15.671 -16.755 1.00 80.00 225 ARG A O 1
ATOM 1599 N N . THR A 1 226 ? 12.021 13.568 -17.335 1.00 68.25 226 THR A N 1
ATOM 1600 C CA . THR A 1 226 ? 11.460 12.986 -16.103 1.00 68.25 226 THR A CA 1
ATOM 1601 C C . THR A 1 226 ? 12.340 13.268 -14.885 1.00 68.25 226 THR A C 1
ATOM 1603 O O . THR A 1 226 ? 11.818 13.636 -13.837 1.00 68.25 226 THR A O 1
ATOM 1606 N N . ARG A 1 227 ? 13.673 13.226 -15.025 1.00 66.88 227 ARG A N 1
ATOM 1607 C CA . ARG A 1 227 ? 14.605 13.571 -13.933 1.00 66.88 227 ARG A CA 1
ATOM 1608 C C . ARG A 1 227 ? 14.493 15.028 -13.464 1.00 66.88 227 ARG A C 1
ATOM 1610 O O . ARG A 1 227 ? 14.624 15.281 -12.272 1.00 66.88 227 ARG A O 1
ATOM 1617 N N . GLY A 1 228 ? 14.186 15.967 -14.362 1.00 57.69 228 GLY A N 1
ATOM 1618 C CA . GLY A 1 228 ? 13.985 17.378 -14.001 1.00 57.69 228 GLY A CA 1
ATOM 1619 C C . GLY A 1 228 ? 12.752 17.646 -13.125 1.00 57.69 228 GLY A C 1
ATOM 1620 O O . GLY A 1 228 ? 12.714 18.646 -12.415 1.00 57.69 228 GLY A O 1
ATOM 1621 N N . LYS A 1 229 ? 11.750 16.755 -13.127 1.00 55.12 229 LYS A N 1
ATOM 1622 C CA . LYS A 1 229 ? 10.575 16.887 -12.247 1.00 55.12 229 LYS A CA 1
ATOM 1623 C C . LYS A 1 229 ? 10.871 16.414 -10.820 1.00 55.12 229 LYS A C 1
ATOM 1625 O O . LYS A 1 229 ? 10.437 17.053 -9.866 1.00 55.12 229 LYS A O 1
ATOM 1630 N N . PHE A 1 230 ? 11.692 15.373 -10.671 1.00 55.34 230 PHE A N 1
ATOM 1631 C CA . PHE A 1 230 ? 12.123 14.879 -9.359 1.00 55.34 230 PHE A CA 1
ATOM 1632 C C . PHE A 1 230 ? 13.067 15.842 -8.631 1.00 55.34 230 PHE A C 1
ATOM 1634 O O . PHE A 1 230 ? 13.007 15.934 -7.408 1.00 55.34 230 PHE A O 1
ATOM 1641 N N . SER A 1 231 ? 13.900 16.610 -9.344 1.00 60.38 231 SER A N 1
ATOM 1642 C CA . SER A 1 231 ? 14.778 17.594 -8.693 1.00 60.38 231 SER A CA 1
ATOM 1643 C C . SER A 1 231 ? 14.003 18.754 -8.068 1.00 60.38 231 SER A C 1
ATOM 1645 O O . SER A 1 231 ? 14.386 19.233 -7.007 1.00 60.38 231 SER A O 1
ATOM 1647 N N . VAL A 1 232 ? 12.895 19.186 -8.681 1.00 63.69 232 VAL A N 1
ATOM 1648 C CA . VAL A 1 232 ? 12.052 20.261 -8.128 1.00 63.69 232 VAL A CA 1
ATOM 1649 C C . VAL A 1 232 ? 11.216 19.756 -6.950 1.00 63.69 232 VAL A C 1
ATOM 1651 O O . VAL A 1 232 ? 11.101 20.462 -5.951 1.00 63.69 232 VAL A O 1
ATOM 1654 N N . ALA A 1 233 ? 10.686 18.530 -7.025 1.00 60.50 233 ALA A N 1
ATOM 1655 C CA . ALA A 1 233 ? 9.974 17.904 -5.909 1.00 60.50 233 ALA A CA 1
ATOM 1656 C C . ALA A 1 233 ? 10.894 17.695 -4.693 1.00 60.50 233 ALA A C 1
ATOM 1658 O O . ALA A 1 233 ? 10.540 18.071 -3.579 1.00 60.50 233 ALA A O 1
ATOM 1659 N N . ARG A 1 234 ? 12.123 17.208 -4.915 1.00 69.81 234 ARG A N 1
ATOM 1660 C CA . ARG A 1 234 ? 13.133 17.043 -3.860 1.00 69.81 234 ARG A CA 1
ATOM 1661 C C . ARG A 1 234 ? 13.604 18.379 -3.277 1.00 69.81 234 ARG A C 1
ATOM 1663 O O . ARG A 1 234 ? 13.709 18.494 -2.062 1.00 69.81 234 ARG A O 1
ATOM 1670 N N . ALA A 1 235 ? 13.823 19.400 -4.111 1.00 69.44 235 ALA A N 1
ATOM 1671 C CA . ALA A 1 235 ? 14.183 20.739 -3.638 1.00 69.44 235 ALA A CA 1
ATOM 1672 C C . ALA A 1 235 ? 13.056 21.393 -2.817 1.00 69.44 235 ALA A C 1
ATOM 1674 O O . ALA A 1 235 ? 13.327 22.092 -1.843 1.00 69.44 235 ALA A O 1
ATOM 1675 N N . ARG A 1 236 ? 11.785 21.145 -3.169 1.00 71.94 236 ARG A N 1
ATOM 1676 C CA . ARG A 1 236 ? 10.636 21.586 -2.364 1.00 71.94 236 ARG A CA 1
ATOM 1677 C C . ARG A 1 236 ? 10.529 20.825 -1.044 1.00 71.94 236 ARG A C 1
ATOM 1679 O O . ARG A 1 236 ? 10.301 21.465 -0.025 1.00 71.94 236 ARG A O 1
ATOM 1686 N N . ALA A 1 237 ? 10.750 19.512 -1.041 1.00 70.12 237 ALA A N 1
ATOM 1687 C CA . ALA A 1 237 ? 10.753 18.716 0.186 1.00 70.12 237 ALA A CA 1
ATOM 1688 C C . ALA A 1 237 ? 11.856 19.172 1.163 1.00 70.12 237 ALA A C 1
ATOM 1690 O O . ALA A 1 237 ? 11.581 19.380 2.343 1.00 70.12 237 ALA A O 1
ATOM 1691 N N . GLU A 1 238 ? 13.076 19.435 0.677 1.00 76.56 238 GLU A N 1
ATOM 1692 C CA . GLU A 1 238 ? 14.156 19.986 1.512 1.00 76.56 238 GLU A CA 1
ATOM 1693 C C . GLU A 1 238 ? 13.842 21.396 2.034 1.00 76.56 238 GLU A C 1
ATOM 1695 O O . GLU A 1 238 ? 14.153 21.710 3.184 1.00 76.56 238 GLU A O 1
ATOM 1700 N N . ALA A 1 239 ? 13.197 22.248 1.230 1.00 75.56 239 ALA A N 1
ATOM 1701 C CA . ALA A 1 239 ? 12.797 23.584 1.667 1.00 75.56 239 ALA A CA 1
ATOM 1702 C C . ALA A 1 239 ? 11.729 23.544 2.775 1.00 75.56 239 ALA A C 1
ATOM 1704 O O . ALA A 1 239 ? 11.807 24.334 3.716 1.00 75.56 239 ALA A O 1
ATOM 1705 N N . VAL A 1 240 ? 10.772 22.611 2.700 1.00 81.19 240 VAL A N 1
ATOM 1706 C CA . VAL A 1 240 ? 9.739 22.420 3.732 1.00 81.19 240 VAL A CA 1
ATOM 1707 C C . VAL A 1 240 ? 10.360 21.919 5.036 1.00 81.19 240 VAL A C 1
ATOM 1709 O O . VAL A 1 240 ? 10.144 22.534 6.075 1.00 81.19 240 VAL A O 1
ATOM 1712 N N . VAL A 1 241 ? 11.221 20.896 4.989 1.00 77.12 241 VAL A N 1
ATOM 1713 C CA . VAL A 1 241 ? 11.928 20.396 6.186 1.00 77.12 241 VAL A CA 1
ATOM 1714 C C . VAL A 1 241 ? 12.798 21.487 6.820 1.00 77.12 241 VAL A C 1
ATOM 1716 O O . VAL A 1 241 ? 12.865 21.610 8.042 1.00 77.12 241 VAL A O 1
ATOM 1719 N N . ARG A 1 242 ? 13.443 22.331 6.004 1.00 77.81 242 ARG A N 1
ATOM 1720 C CA . ARG A 1 242 ? 14.253 23.450 6.503 1.00 77.81 242 ARG A CA 1
ATOM 1721 C C . ARG A 1 242 ? 13.406 24.541 7.161 1.00 77.81 242 ARG A C 1
ATOM 1723 O O . ARG A 1 242 ? 13.852 25.118 8.148 1.00 77.81 242 ARG A O 1
ATOM 1730 N N . LEU A 1 243 ? 12.212 24.826 6.643 1.00 77.12 243 LEU A N 1
ATOM 1731 C CA . LEU A 1 243 ? 11.274 25.763 7.269 1.00 77.12 243 LEU A CA 1
ATOM 1732 C C . LEU A 1 243 ? 10.720 25.211 8.588 1.00 77.12 243 LEU A C 1
ATOM 1734 O O . LEU A 1 243 ? 10.665 25.950 9.568 1.00 77.12 243 LEU A O 1
ATOM 1738 N N . GLU A 1 244 ? 10.401 23.918 8.641 1.00 75.88 244 GLU A N 1
ATOM 1739 C CA . GLU A 1 244 ? 9.960 23.233 9.863 1.00 75.88 244 GLU A CA 1
ATOM 1740 C C . GLU A 1 244 ? 11.045 23.295 10.956 1.00 75.88 244 GLU A C 1
ATOM 1742 O O . GLU A 1 244 ? 10.775 23.668 12.100 1.00 75.88 244 GLU A O 1
ATOM 1747 N N . ASN A 1 245 ? 12.305 23.038 10.583 1.00 70.00 245 ASN A N 1
ATOM 1748 C CA . ASN A 1 245 ? 13.455 23.147 11.484 1.00 70.00 245 ASN A CA 1
ATOM 1749 C C . ASN A 1 245 ? 13.768 24.586 11.910 1.00 70.00 245 ASN A C 1
ATOM 1751 O O . ASN A 1 245 ? 14.341 24.772 12.974 1.00 70.00 245 ASN A O 1
ATOM 1755 N N . MET A 1 246 ? 13.417 25.605 11.116 1.00 74.25 246 MET A N 1
ATOM 1756 C CA . MET A 1 246 ? 13.546 27.005 11.547 1.00 74.25 246 MET A CA 1
ATOM 1757 C C . MET A 1 246 ? 12.396 27.446 12.460 1.00 74.25 246 MET A C 1
ATOM 1759 O O . MET A 1 246 ? 12.565 28.377 13.244 1.00 74.25 246 MET A O 1
ATOM 1763 N N . ARG A 1 247 ? 11.233 26.786 12.381 1.00 75.12 247 ARG A N 1
ATOM 1764 C CA . ARG A 1 247 ? 10.092 27.043 13.269 1.00 75.12 247 ARG A CA 1
ATOM 1765 C C . ARG A 1 247 ? 10.294 26.438 14.659 1.00 75.12 247 ARG A C 1
ATOM 1767 O O . ARG A 1 247 ? 9.832 27.019 15.639 1.00 75.12 247 ARG A O 1
ATOM 1774 N N . ARG A 1 248 ? 11.004 25.310 14.763 1.00 63.81 248 ARG A N 1
ATOM 1775 C CA . ARG A 1 248 ? 11.519 24.793 16.039 1.00 63.81 248 ARG A CA 1
ATOM 1776 C C . ARG A 1 248 ? 12.736 25.626 16.432 1.00 63.81 248 ARG A C 1
ATOM 1778 O O . ARG A 1 248 ? 13.812 25.470 15.868 1.00 63.81 248 ARG A O 1
ATOM 1785 N N . GLY A 1 249 ? 12.542 26.579 17.340 1.00 64.50 249 GLY A N 1
ATOM 1786 C CA . GLY A 1 249 ? 13.613 27.469 17.778 1.00 64.50 249 GLY A CA 1
ATOM 1787 C C . GLY A 1 249 ? 14.828 26.704 18.340 1.00 64.50 249 GLY A C 1
ATOM 1788 O O . GLY A 1 249 ? 14.687 25.553 18.753 1.00 64.50 249 GLY A O 1
ATOM 1789 N N . PRO A 1 250 ? 16.019 27.330 18.417 1.00 58.81 250 PRO A N 1
ATOM 1790 C CA . PRO A 1 250 ? 17.274 26.687 18.839 1.00 58.81 250 PRO A CA 1
ATOM 1791 C C . PRO A 1 250 ? 17.344 26.206 20.308 1.00 58.81 250 PRO A C 1
ATOM 1793 O O . PRO A 1 250 ? 18.443 26.010 20.819 1.00 58.81 250 PRO A O 1
ATOM 1796 N N . GLY A 1 251 ? 16.215 26.071 21.011 1.00 57.25 251 GLY A N 1
ATOM 1797 C CA . GLY A 1 251 ? 16.154 25.843 22.459 1.00 57.25 251 GLY A CA 1
ATOM 1798 C C . GLY A 1 251 ? 15.602 24.489 22.907 1.00 57.25 251 GLY A C 1
ATOM 1799 O O . GLY A 1 251 ? 15.849 24.104 24.044 1.00 57.25 251 GLY A O 1
ATOM 1800 N N . ASP A 1 252 ? 14.923 23.737 22.038 1.00 51.19 252 ASP A N 1
ATOM 1801 C CA . ASP A 1 252 ? 14.305 22.464 22.433 1.00 51.19 252 ASP A CA 1
ATOM 1802 C C . ASP A 1 252 ? 15.237 21.292 22.111 1.00 51.19 252 ASP A C 1
ATOM 1804 O O . ASP A 1 252 ? 14.962 20.417 21.287 1.00 51.19 252 ASP A O 1
ATOM 1808 N N . SER A 1 253 ? 16.395 21.291 22.771 1.00 53.41 253 SER A N 1
ATOM 1809 C CA . SER A 1 253 ? 17.180 20.078 22.974 1.00 53.41 253 SER A CA 1
ATOM 1810 C C . SER A 1 253 ? 16.287 19.049 23.660 1.00 53.41 253 SER A C 1
ATOM 1812 O O . SER A 1 253 ? 15.900 19.231 24.813 1.00 53.41 253 SER A O 1
ATOM 1814 N N . LEU A 1 254 ? 15.946 18.004 22.903 1.00 52.75 254 LEU A N 1
ATOM 1815 C CA . LEU A 1 254 ? 15.239 16.807 23.341 1.00 52.75 254 LEU A CA 1
ATOM 1816 C C . LEU A 1 254 ? 15.641 16.457 24.773 1.00 52.75 254 LEU A C 1
ATOM 1818 O O . LEU A 1 254 ? 16.792 16.099 25.029 1.00 52.75 254 LEU A O 1
ATOM 1822 N N . GLY A 1 255 ? 14.677 16.585 25.686 1.00 50.56 255 GLY A N 1
ATOM 1823 C CA . GLY A 1 255 ? 14.785 16.075 27.038 1.00 50.56 255 GLY A CA 1
ATOM 1824 C C . GLY A 1 255 ? 15.231 14.624 26.967 1.00 50.56 255 GLY A C 1
ATOM 1825 O O . GLY A 1 255 ? 14.502 13.751 26.498 1.00 50.56 255 GLY A O 1
ATOM 1826 N N . GLN A 1 256 ? 16.468 14.402 27.387 1.00 48.44 256 GLN A N 1
ATOM 1827 C CA . GLN A 1 256 ? 17.018 13.100 27.683 1.00 48.44 256 GLN A CA 1
ATOM 1828 C C . GLN A 1 256 ? 16.077 12.449 28.695 1.00 48.44 256 GLN A C 1
ATOM 1830 O O . GLN A 1 256 ? 15.972 12.893 29.836 1.00 48.44 256 GLN A O 1
ATOM 1835 N N . VAL A 1 257 ? 15.314 11.465 28.228 1.00 53.16 257 VAL A N 1
ATOM 1836 C CA . VAL A 1 257 ? 14.359 10.724 29.047 1.00 53.16 257 VAL A CA 1
ATOM 1837 C C . VAL A 1 257 ? 15.181 9.922 30.054 1.00 53.16 257 VAL A C 1
ATOM 1839 O O . VAL A 1 257 ? 15.821 8.930 29.706 1.00 53.16 257 VAL A O 1
ATOM 1842 N N . ASP A 1 258 ? 15.249 10.430 31.281 1.00 52.84 258 ASP A N 1
ATOM 1843 C CA . ASP A 1 258 ? 15.872 9.780 32.428 1.00 52.84 258 ASP A CA 1
ATOM 1844 C C . ASP A 1 258 ? 14.985 8.602 32.857 1.00 52.84 258 ASP A C 1
ATOM 1846 O O . ASP A 1 258 ? 13.954 8.780 33.502 1.00 52.84 258 ASP A O 1
ATOM 1850 N N . TRP A 1 259 ? 15.363 7.388 32.452 1.00 57.78 259 TRP A N 1
ATOM 1851 C CA . TRP A 1 259 ? 14.700 6.141 32.855 1.00 57.78 259 TRP A CA 1
ATOM 1852 C C . TRP A 1 259 ? 15.100 5.676 34.270 1.00 57.78 259 TRP A C 1
ATOM 1854 O O . TRP A 1 259 ? 14.800 4.549 34.662 1.00 57.78 259 TRP A O 1
ATOM 1864 N N . GLY A 1 260 ? 15.780 6.513 35.058 1.00 52.25 260 GLY A N 1
ATOM 1865 C CA . GLY A 1 260 ? 16.261 6.172 36.392 1.00 52.25 260 GLY A CA 1
ATOM 1866 C C . GLY A 1 260 ? 15.413 6.743 37.527 1.00 52.25 260 GLY A C 1
ATOM 1867 O O . GLY A 1 260 ? 15.865 7.660 38.212 1.00 52.25 260 GLY A O 1
ATOM 1868 N N . ARG A 1 261 ? 14.219 6.192 37.797 1.00 51.06 261 ARG A N 1
ATOM 1869 C CA . ARG A 1 261 ? 13.639 6.277 39.155 1.00 51.06 261 ARG A CA 1
ATOM 1870 C C . ARG A 1 261 ? 12.553 5.235 39.449 1.00 51.06 261 ARG A C 1
ATOM 1872 O O . ARG A 1 261 ? 11.409 5.359 39.032 1.00 51.06 261 ARG A O 1
ATOM 1879 N N . ASP A 1 262 ? 12.971 4.229 40.214 1.00 53.31 262 ASP A N 1
ATOM 1880 C CA . ASP A 1 262 ? 12.270 3.607 41.343 1.00 53.31 262 ASP A CA 1
ATOM 1881 C C . ASP A 1 262 ? 10.763 3.325 41.218 1.00 53.31 262 ASP A C 1
ATOM 1883 O O . ASP A 1 262 ? 9.924 4.061 41.741 1.00 53.31 262 ASP A O 1
ATOM 1887 N N . VAL A 1 263 ? 10.422 2.144 40.695 1.00 54.06 263 VAL A N 1
ATOM 1888 C CA . VAL A 1 263 ? 9.164 1.473 41.057 1.00 54.06 263 VAL A CA 1
ATOM 1889 C C . VAL A 1 263 ? 9.445 0.542 42.235 1.00 54.06 263 VAL A C 1
ATOM 1891 O O . VAL A 1 263 ? 9.906 -0.589 42.088 1.00 54.06 263 VAL A O 1
ATOM 1894 N N . LYS A 1 264 ? 9.189 1.054 43.439 1.00 59.53 264 LYS A N 1
ATOM 1895 C CA . LYS A 1 264 ? 9.182 0.291 44.689 1.00 59.53 264 LYS A CA 1
ATOM 1896 C C . LYS A 1 264 ? 7.977 -0.655 44.686 1.00 59.53 264 LYS A C 1
ATOM 1898 O O . LYS A 1 264 ? 6.837 -0.199 44.671 1.00 59.53 264 LYS A O 1
ATOM 1903 N N . ALA A 1 265 ? 8.232 -1.962 44.703 1.00 59.19 265 ALA A N 1
ATOM 1904 C CA . ALA A 1 265 ? 7.195 -2.985 44.805 1.00 59.19 265 ALA A CA 1
ATOM 1905 C C . ALA A 1 265 ? 6.429 -2.881 46.144 1.00 59.19 265 ALA A C 1
ATOM 1907 O O . ALA A 1 265 ? 7.061 -2.677 47.188 1.00 59.19 265 ALA A O 1
ATOM 1908 N N . PRO A 1 266 ? 5.093 -3.046 46.157 1.00 62.84 266 PRO A N 1
ATOM 1909 C CA . PRO A 1 266 ? 4.342 -3.193 47.393 1.00 62.84 266 PRO A CA 1
ATOM 1910 C C . PRO A 1 266 ? 4.538 -4.602 47.968 1.00 62.84 266 PRO A C 1
ATOM 1912 O O . PRO A 1 266 ? 4.208 -5.607 47.341 1.00 62.84 266 PRO A O 1
ATOM 1915 N N . VAL A 1 267 ? 5.071 -4.657 49.188 1.00 69.75 267 VAL A N 1
ATOM 1916 C CA . VAL A 1 267 ? 4.999 -5.827 50.069 1.00 69.75 267 VAL A CA 1
ATOM 1917 C C . VAL A 1 267 ? 3.606 -5.819 50.698 1.00 69.75 267 VAL A C 1
ATOM 1919 O O . VAL A 1 267 ? 3.248 -4.841 51.354 1.00 69.75 267 VAL A O 1
ATOM 1922 N N . ASN A 1 268 ? 2.825 -6.877 50.478 1.00 60.31 268 ASN A N 1
ATOM 1923 C CA . ASN A 1 268 ? 1.567 -7.110 51.190 1.00 60.31 268 ASN A CA 1
ATOM 1924 C C . ASN A 1 268 ? 1.796 -8.047 52.396 1.00 60.31 268 ASN A C 1
ATOM 1926 O O . ASN A 1 268 ? 2.697 -8.888 52.319 1.00 60.31 268 ASN A O 1
ATOM 1930 N N . PRO A 1 269 ? 1.022 -7.873 53.485 1.00 68.00 269 PRO A N 1
ATOM 1931 C CA . PRO A 1 269 ? 1.115 -8.654 54.720 1.00 68.00 269 PRO A CA 1
ATOM 1932 C C . PRO A 1 269 ? 0.540 -10.071 54.606 1.00 68.00 269 PRO A C 1
ATOM 1934 O O . PRO A 1 269 ? -0.371 -10.287 53.774 1.00 68.00 269 PRO A O 1
#

Radius of gyration: 29.75 Å; chains: 1; bounding box: 50×62×123 Å